Protein AF-A0A2N2LRG9-F1 (afdb_monomer_lite)

Foldseek 3Di:
DFEAFQLAAQQLVLCLFQLAHSVPSPTDRHDDDLVPGAATPFFTLLNQCQVVPFAAEEQEACSCVHHYDVVSHRYYDHDPDQAPVSLVVSLVRCLCCLLVVVGQHYHGYRRHLLVCQAPVFHQLGVSSVVSVVSVVVSVVSSVVSHDLQPHKDWDKDSFAADRRGFGGWGDRRGGDMDIDMGGAFFDDDDDDDFYSSQNGQQVCLSSVTQRTLNNLGDHPNVGGDGDPVSVVCVVVSQLVSLVSNLCVLCVVLVNNVVLVVQADGSDSVSSSVSSVVSVVVSVVVVVVVVVVVVVVVVVVVVVVCVVCVVVPSVVVVVVVVVLVVVLCCCQCPVVNHDPTCRRPPDPVVVVVSSVVD

pLDDT: mean 94.82, std 5.18, range [71.31, 98.94]

Radius of gyration: 23.94 Å; chains: 1; bounding box: 54×37×78 Å

Sequence (357 aa):
MHSQPPSFSEPGYSTILTGAWPEINDGPTFNLDYEDIPTFTQDNLFSSAHRSGWTTAVSGYYWFEKLIPQSDIDLSFYTPGEDSAADIEVMKAAMPWLQNDEAQLVLIHIDQVDYAGHHEGGPQSSNWDAAATRADTMLTEVVSAMDLSKDTLVVFSDHGQIDAGGHGGQDSDCLLEPFVIVGAGVNPGQYPDIQMVDLAPTLSALLGINLPASTQGEVKTDMLTLPEDVLIALPAATSDQQLGLLSAYASAIGKETTSLKLLKSNSVADTQSVINELRSQKLFGERVIRAIPTGILLAVAITLLLRQRKNKSFSWVLGGILFVALFNLRYLFLDRKVYSLSSIISQTDLIVYIATT

Secondary structure (DSSP, 8-state):
-B--S---HHHHHHHHHHS--TTTS---SS---GGGPPPP-S--HHHHHHHTT--EEEEEETHHHHHS-GGG-SEEEEES--SHHHHHHHHHHHHHHHHTT--SEEEE---HHHHHHHHS--TTSHHHHHHHHHHHHHHHHHHHHS-TTT-EEEEE-S----TTS--SSS-GGGSB--EEEEETTB--S--PPPBGGGHHHHHHHHHT-PPPTT--SPP-GGGB---HHHHHHHHHHHHHHHHHHHHHHHHHTT-HHHHHHH---SSHHHHHHHHHHHHHHHHHHHHHHHHHHHHHHHHHHHHHHHHTGGGTTHHHHHHHHHHHHHHHIIIIIIS---SSGGG-S-HHHHHHHHHH-

Structure (mmCIF, N/CA/C/O backbone):
data_AF-A0A2N2LRG9-F1
#
_entry.id   AF-A0A2N2LRG9-F1
#
loop_
_atom_site.group_PDB
_atom_site.id
_atom_site.type_symbol
_atom_site.label_atom_id
_atom_site.label_alt_id
_atom_site.label_comp_id
_atom_site.label_asym_id
_atom_site.label_entity_id
_atom_site.label_seq_id
_atom_site.pdbx_PDB_ins_code
_atom_site.Cartn_x
_atom_site.Cartn_y
_atom_site.Cartn_z
_atom_site.occupancy
_atom_site.B_iso_or_equiv
_atom_site.auth_seq_id
_atom_site.auth_comp_id
_atom_site.auth_asym_id
_atom_site.auth_atom_id
_atom_site.pdbx_PDB_model_num
ATOM 1 N N . MET A 1 1 ? 2.046 10.868 -1.797 1.00 97.56 1 MET A N 1
ATOM 2 C CA . MET A 1 1 ? 1.033 9.791 -1.775 1.00 97.56 1 MET A CA 1
ATOM 3 C C . MET A 1 1 ? 0.310 9.881 -0.445 1.00 97.56 1 MET A C 1
ATOM 5 O O . MET A 1 1 ? 0.935 10.329 0.502 1.00 97.56 1 MET A O 1
ATOM 9 N N . HIS A 1 2 ? -0.986 9.575 -0.394 1.00 98.12 2 HIS A N 1
ATOM 10 C CA . HIS A 1 2 ? -1.755 9.579 0.854 1.00 98.12 2 HIS A CA 1
ATOM 11 C C . HIS A 1 2 ? -2.235 8.177 1.199 1.00 98.12 2 HIS A C 1
ATOM 13 O O . HIS A 1 2 ? -2.903 7.528 0.381 1.00 98.12 2 HIS A O 1
ATOM 19 N N . SER A 1 3 ? -1.948 7.748 2.420 1.00 97.12 3 SER A N 1
ATOM 20 C CA . SER A 1 3 ? -2.508 6.548 3.031 1.00 97.12 3 SER A CA 1
ATOM 21 C C . SER A 1 3 ? -3.692 6.884 3.944 1.00 97.12 3 SER A C 1
ATOM 23 O O . SER A 1 3 ? -4.226 7.997 3.960 1.00 97.12 3 SER A O 1
ATOM 25 N N . GLN A 1 4 ? -4.168 5.887 4.684 1.00 95.44 4 GLN A N 1
ATOM 26 C CA . GLN A 1 4 ? -5.148 6.078 5.746 1.00 95.44 4 GLN A CA 1
ATOM 27 C C . GLN A 1 4 ? -4.911 5.062 6.865 1.00 95.44 4 GLN A C 1
ATOM 29 O O . GLN A 1 4 ? -4.304 4.019 6.623 1.00 95.44 4 GLN A O 1
ATOM 34 N N . PRO A 1 5 ? -5.396 5.339 8.088 1.00 93.75 5 PRO A N 1
ATOM 35 C CA . PRO A 1 5 ? -5.149 4.466 9.222 1.00 93.75 5 PRO A CA 1
ATOM 36 C C . PRO A 1 5 ? -5.704 3.044 9.023 1.00 93.75 5 PRO A C 1
ATOM 38 O O . PRO A 1 5 ? -6.786 2.886 8.445 1.00 93.75 5 PRO A O 1
ATOM 41 N N . PRO A 1 6 ? -5.049 2.026 9.606 1.00 93.62 6 PRO A N 1
ATOM 42 C CA . PRO A 1 6 ? -3.831 2.126 10.415 1.00 93.62 6 PRO A CA 1
ATOM 43 C C . PRO A 1 6 ? -2.565 2.286 9.557 1.00 93.62 6 PRO A C 1
ATOM 45 O O . PRO A 1 6 ? -2.354 1.524 8.622 1.00 93.62 6 PRO A O 1
ATOM 48 N N . SER A 1 7 ? -1.702 3.241 9.910 1.00 95.12 7 SER A N 1
ATOM 49 C CA . SER A 1 7 ? -0.450 3.519 9.187 1.00 95.12 7 SER A CA 1
ATOM 50 C C . SER A 1 7 ? 0.715 2.665 9.721 1.00 95.12 7 SER A C 1
ATOM 52 O O . SER A 1 7 ? 1.770 3.192 10.068 1.00 95.12 7 SER A O 1
ATOM 54 N N . PHE A 1 8 ? 0.479 1.364 9.911 1.00 95.00 8 PHE A N 1
ATOM 55 C CA . PHE A 1 8 ? 1.533 0.387 10.217 1.00 95.00 8 PHE A CA 1
ATOM 56 C C . PHE A 1 8 ? 1.996 -0.299 8.933 1.00 95.00 8 PHE A C 1
ATOM 58 O O . PHE A 1 8 ? 1.275 -0.292 7.933 1.00 95.00 8 PHE A O 1
ATOM 65 N N . SER A 1 9 ? 3.158 -0.936 8.990 1.00 96.38 9 SER A N 1
ATOM 66 C CA . SER A 1 9 ? 3.837 -1.458 7.812 1.00 96.38 9 SER A CA 1
ATOM 67 C C . SER A 1 9 ? 3.113 -2.617 7.138 1.00 96.38 9 SER A C 1
ATOM 69 O O . SER A 1 9 ? 2.822 -2.548 5.946 1.00 96.38 9 SER A O 1
ATOM 71 N N . GLU A 1 10 ? 2.717 -3.660 7.873 1.00 96.62 10 GLU A N 1
ATOM 72 C CA . GLU A 1 10 ? 1.982 -4.785 7.283 1.00 96.62 10 GLU A CA 1
ATOM 73 C C . GLU A 1 10 ? 0.637 -4.349 6.653 1.00 96.62 10 GLU A C 1
ATOM 75 O O . GLU A 1 10 ? 0.394 -4.699 5.491 1.00 96.62 10 GLU A O 1
ATOM 80 N N . PRO A 1 11 ? -0.227 -3.537 7.309 1.00 96.12 11 PRO A N 1
ATOM 81 C CA . PRO A 1 11 ? -1.408 -2.967 6.651 1.00 96.12 11 PRO A CA 1
ATOM 82 C C . PRO A 1 11 ? -1.083 -2.051 5.457 1.00 96.12 11 PRO A C 1
ATOM 84 O O . PRO A 1 11 ? -1.817 -2.056 4.459 1.00 96.12 11 PRO A O 1
ATOM 87 N N . GLY A 1 12 ? -0.007 -1.262 5.548 1.00 97.56 12 GLY A N 1
ATOM 88 C CA . GLY A 1 12 ? 0.455 -0.357 4.496 1.00 97.56 12 GLY A CA 1
ATOM 89 C C . GLY A 1 12 ? 0.868 -1.122 3.241 1.00 97.56 12 GLY A C 1
ATOM 90 O O . GLY A 1 12 ? 0.289 -0.918 2.174 1.00 97.56 12 GLY A O 1
ATOM 91 N N . TYR A 1 13 ? 1.763 -2.104 3.374 1.00 98.19 13 TYR A N 1
ATOM 92 C CA . TYR A 1 13 ? 2.162 -2.983 2.272 1.00 98.19 13 TYR A CA 1
ATOM 93 C C . TYR A 1 13 ? 1.009 -3.839 1.743 1.00 98.19 13 TYR A C 1
ATOM 95 O O . TYR A 1 13 ? 0.906 -4.033 0.531 1.00 98.19 13 TYR A O 1
ATOM 103 N N . SER A 1 14 ? 0.083 -4.280 2.599 1.00 98.31 14 SER A N 1
ATOM 104 C CA . SER A 1 14 ? -1.153 -4.938 2.144 1.00 98.31 14 SER A CA 1
ATOM 105 C C . SER A 1 14 ? -1.955 -4.024 1.217 1.00 98.31 14 SER A C 1
ATOM 107 O O . SER A 1 14 ? -2.414 -4.453 0.158 1.00 98.31 14 SER A O 1
ATOM 109 N N . THR A 1 15 ? -2.081 -2.742 1.566 1.00 98.50 15 THR A N 1
ATOM 110 C CA . THR A 1 15 ? -2.772 -1.741 0.742 1.00 98.50 15 THR A CA 1
ATOM 111 C C . THR A 1 15 ? -2.035 -1.482 -0.565 1.00 98.50 15 THR A C 1
ATOM 113 O O . THR A 1 15 ? -2.650 -1.492 -1.632 1.00 98.50 15 THR A O 1
ATOM 116 N N . ILE A 1 16 ? -0.717 -1.303 -0.492 1.00 98.56 16 ILE A N 1
ATOM 117 C CA . ILE A 1 16 ? 0.145 -1.040 -1.643 1.00 98.56 16 ILE A CA 1
ATOM 118 C C . ILE A 1 16 ? 0.077 -2.174 -2.667 1.00 98.56 16 ILE A C 1
ATOM 120 O O . ILE A 1 16 ? -0.044 -1.906 -3.860 1.00 98.56 16 ILE A O 1
ATOM 124 N N . LEU A 1 17 ? 0.150 -3.430 -2.220 1.00 98.50 17 LEU A N 1
ATOM 125 C CA . LEU A 1 17 ? 0.272 -4.584 -3.113 1.00 98.50 17 LEU A CA 1
ATOM 126 C C . LEU A 1 17 ? -1.076 -5.076 -3.650 1.00 98.50 17 LEU A C 1
ATOM 128 O O . LEU A 1 17 ? -1.133 -5.595 -4.764 1.00 98.50 17 LEU A O 1
ATOM 132 N N . THR A 1 18 ? -2.165 -4.907 -2.897 1.00 98.50 18 THR A N 1
ATOM 133 C CA . THR A 1 18 ? -3.521 -5.295 -3.341 1.00 98.50 18 THR A CA 1
ATOM 134 C C . THR A 1 18 ? -4.268 -4.164 -4.049 1.00 98.50 18 THR A C 1
ATOM 136 O O . THR A 1 18 ? -5.243 -4.414 -4.757 1.00 98.50 18 THR A O 1
ATOM 139 N N . GLY A 1 19 ? -3.848 -2.910 -3.844 1.00 98.31 19 GLY A N 1
ATOM 140 C CA . GLY A 1 19 ? -4.588 -1.729 -4.286 1.00 98.31 19 GLY A CA 1
ATOM 141 C C . GLY A 1 19 ? -5.896 -1.516 -3.519 1.00 98.31 19 GLY A C 1
ATOM 142 O O . GLY A 1 19 ? -6.784 -0.830 -4.023 1.00 98.31 19 GLY A O 1
ATOM 143 N N . ALA A 1 20 ? -6.059 -2.118 -2.339 1.00 98.25 20 ALA A N 1
ATOM 144 C CA . ALA A 1 20 ? -7.302 -2.106 -1.577 1.00 98.25 20 ALA A CA 1
ATOM 145 C C . ALA A 1 20 ? -7.074 -1.626 -0.136 1.00 98.25 20 ALA A C 1
ATOM 147 O O . ALA A 1 20 ? -6.058 -1.932 0.482 1.00 98.25 20 ALA A O 1
ATOM 148 N N . TRP A 1 21 ? -8.018 -0.868 0.421 1.00 97.75 21 TRP A N 1
ATOM 149 C CA . TRP A 1 21 ? -7.894 -0.345 1.782 1.00 97.75 21 TRP A CA 1
ATOM 150 C C . TRP A 1 21 ? -8.003 -1.461 2.839 1.00 97.75 21 TRP A C 1
ATOM 152 O O . TRP A 1 21 ? -8.620 -2.497 2.561 1.00 97.75 21 TRP A O 1
ATOM 162 N N . PRO A 1 22 ? -7.509 -1.235 4.078 1.00 95.38 22 PRO A N 1
ATOM 163 C CA . PRO A 1 22 ? -7.480 -2.235 5.157 1.00 95.38 22 PRO A CA 1
ATOM 164 C C . PRO A 1 22 ? -8.807 -2.934 5.477 1.00 95.38 22 PRO A C 1
ATOM 166 O O . PRO A 1 22 ? -8.824 -3.998 6.080 1.00 95.38 22 PRO A O 1
ATOM 169 N N . GLU A 1 23 ? -9.947 -2.361 5.086 1.00 92.50 23 GLU A N 1
ATOM 170 C CA . GLU A 1 23 ? -11.249 -3.010 5.269 1.00 92.50 23 GLU A CA 1
ATOM 171 C C . GLU A 1 23 ? -11.413 -4.295 4.444 1.00 92.50 23 GLU A C 1
ATOM 173 O O . GLU A 1 23 ? -12.130 -5.197 4.875 1.00 92.50 23 GLU A O 1
ATOM 178 N N . ILE A 1 24 ? -10.821 -4.356 3.247 1.00 95.19 24 ILE A N 1
ATOM 179 C CA . ILE A 1 24 ? -11.091 -5.425 2.273 1.00 95.19 24 ILE A CA 1
ATOM 180 C C . ILE A 1 24 ? -9.832 -6.061 1.678 1.00 95.19 24 ILE A C 1
ATOM 182 O O . ILE A 1 24 ? -9.956 -6.978 0.872 1.00 95.19 24 ILE A O 1
ATOM 186 N N . ASN A 1 25 ? -8.637 -5.588 2.042 1.00 95.12 25 ASN A N 1
ATOM 187 C CA . ASN A 1 25 ? -7.386 -6.163 1.544 1.00 95.12 25 ASN A CA 1
ATOM 188 C C . ASN A 1 25 ? -6.986 -7.478 2.238 1.00 95.12 25 ASN A C 1
ATOM 190 O O . ASN A 1 25 ? -6.053 -8.131 1.780 1.00 95.12 25 ASN A O 1
ATOM 194 N N . ASP A 1 26 ? -7.708 -7.874 3.295 1.00 91.12 26 ASP A N 1
ATOM 195 C CA . ASP A 1 26 ? -7.461 -9.073 4.117 1.00 91.12 26 ASP A CA 1
ATOM 196 C C . ASP A 1 26 ? -6.052 -9.130 4.739 1.00 91.12 26 ASP A C 1
ATOM 198 O O . ASP A 1 26 ? -5.590 -10.181 5.181 1.00 91.12 26 ASP A O 1
ATOM 202 N N . GLY A 1 27 ? -5.369 -7.984 4.778 1.00 93.50 27 GLY A N 1
ATOM 203 C CA . GLY A 1 27 ? -4.142 -7.788 5.526 1.00 93.50 27 GLY A CA 1
ATOM 204 C C . GLY A 1 27 ? -4.418 -7.620 7.022 1.00 93.50 27 GLY A C 1
ATOM 205 O O . GLY A 1 27 ? -5.557 -7.381 7.445 1.00 93.50 27 GLY A O 1
ATOM 206 N N . PRO A 1 28 ? -3.381 -7.729 7.859 1.00 92.81 28 PRO A N 1
ATOM 207 C CA . PRO A 1 28 ? -3.528 -7.550 9.292 1.00 92.81 28 PRO A CA 1
ATOM 208 C C . PRO A 1 28 ? -3.805 -6.081 9.635 1.00 92.81 28 PRO A C 1
ATOM 210 O O . PRO A 1 28 ? -3.462 -5.162 8.898 1.00 92.81 28 PRO A O 1
ATOM 213 N N . THR A 1 29 ? -4.454 -5.841 10.777 1.00 88.94 29 THR A N 1
ATOM 214 C CA . THR A 1 29 ? -4.807 -4.481 11.239 1.00 88.94 29 THR A CA 1
ATOM 215 C C . THR A 1 29 ? -3.699 -3.790 12.043 1.00 88.94 29 THR A C 1
ATOM 217 O O . THR A 1 29 ? -3.832 -2.625 12.411 1.00 88.94 29 THR A O 1
ATOM 220 N N . PHE A 1 30 ? -2.640 -4.521 12.371 1.00 90.00 30 PHE A N 1
ATOM 221 C CA . PHE A 1 30 ? -1.439 -4.095 13.088 1.00 90.00 30 PHE A CA 1
ATOM 222 C C . PHE A 1 30 ? -0.292 -5.007 12.652 1.00 90.00 30 PHE A C 1
ATOM 224 O O . PHE A 1 30 ? -0.566 -6.079 12.118 1.00 90.00 30 PHE A O 1
ATOM 231 N N . ASN A 1 31 ? 0.956 -4.599 12.879 1.00 91.62 31 ASN A N 1
ATOM 232 C CA . ASN A 1 31 ? 2.093 -5.494 12.660 1.00 91.62 31 ASN A CA 1
ATOM 233 C C . ASN A 1 31 ? 1.992 -6.678 13.636 1.00 91.62 31 ASN A C 1
ATOM 235 O O . ASN A 1 31 ? 1.716 -6.480 14.826 1.00 91.62 31 ASN A O 1
ATOM 239 N N . LEU A 1 32 ? 2.144 -7.893 13.121 1.00 92.12 32 LEU A N 1
ATOM 240 C CA . LEU A 1 32 ? 1.984 -9.149 13.839 1.00 92.12 32 LEU A CA 1
ATOM 241 C C . LEU A 1 32 ? 3.335 -9.818 14.077 1.00 92.12 32 LEU A C 1
ATOM 243 O O . LEU A 1 32 ? 4.310 -9.626 13.354 1.00 92.12 32 LEU A O 1
ATOM 247 N N . ASP A 1 33 ? 3.371 -10.676 15.093 1.00 91.56 33 ASP A N 1
ATOM 248 C CA . ASP A 1 33 ? 4.483 -11.602 15.251 1.00 91.56 33 ASP A CA 1
ATOM 249 C C . ASP A 1 33 ? 4.503 -12.579 14.063 1.00 91.56 33 ASP A C 1
ATOM 251 O O . ASP A 1 33 ? 3.453 -13.013 13.590 1.00 91.56 33 ASP A O 1
ATOM 255 N N . TYR A 1 34 ? 5.699 -12.972 13.611 1.00 93.94 34 TYR A N 1
ATOM 256 C CA . TYR A 1 34 ? 5.914 -13.765 12.389 1.00 93.94 34 TYR A CA 1
ATOM 257 C C . TYR A 1 34 ? 4.959 -14.958 12.189 1.00 93.94 34 TYR A C 1
ATOM 259 O O . TYR A 1 34 ? 4.477 -15.205 11.081 1.00 93.94 34 TYR A O 1
ATOM 267 N N . GLU A 1 35 ? 4.682 -15.709 13.257 1.00 94.56 35 GLU A N 1
ATOM 268 C CA . GLU A 1 35 ? 3.833 -16.907 13.208 1.00 94.56 35 GLU A CA 1
ATOM 269 C C . GLU A 1 35 ? 2.361 -16.594 12.906 1.00 94.56 35 GLU A C 1
ATOM 271 O O . GLU A 1 35 ? 1.663 -17.430 12.327 1.00 94.56 35 GLU A O 1
ATOM 276 N N . ASP A 1 36 ? 1.912 -15.388 13.256 1.00 95.06 36 ASP A N 1
ATOM 277 C CA . ASP A 1 36 ? 0.528 -14.937 13.127 1.00 95.06 36 ASP A CA 1
ATOM 278 C C . ASP A 1 36 ? 0.273 -14.161 11.824 1.00 95.06 36 ASP A C 1
ATOM 280 O O . ASP A 1 36 ? -0.886 -13.906 11.487 1.00 95.06 36 ASP A O 1
ATOM 284 N N . ILE A 1 37 ? 1.324 -13.817 11.067 1.00 95.81 37 ILE A N 1
ATOM 285 C CA . ILE A 1 37 ? 1.195 -13.072 9.809 1.00 95.81 37 ILE A CA 1
ATOM 286 C C . ILE A 1 37 ? 0.428 -13.915 8.777 1.00 95.81 37 ILE A C 1
ATOM 288 O O . ILE A 1 37 ? 0.880 -15.016 8.419 1.00 95.81 37 ILE A O 1
ATOM 292 N N . PRO A 1 38 ? -0.718 -13.422 8.267 1.00 96.12 38 PRO A N 1
ATOM 293 C CA . PRO A 1 38 ? -1.495 -14.131 7.267 1.00 96.12 38 PRO A CA 1
ATOM 294 C C . PRO A 1 38 ? -0.864 -13.990 5.881 1.00 96.12 38 PRO A C 1
ATOM 296 O O . PRO A 1 38 ? -0.276 -12.968 5.544 1.00 96.12 38 PRO A O 1
ATOM 299 N N . THR A 1 39 ? -1.067 -14.997 5.038 1.00 97.69 39 THR A N 1
ATOM 300 C CA . THR A 1 39 ? -0.832 -14.864 3.597 1.00 97.69 39 THR A CA 1
ATOM 301 C C . THR A 1 39 ? -2.037 -14.212 2.940 1.00 97.69 39 THR A C 1
ATOM 303 O O . THR A 1 39 ? -3.175 -14.572 3.250 1.00 97.69 39 THR A O 1
ATOM 306 N N . PHE A 1 40 ? -1.794 -13.286 2.012 1.00 97.12 40 PHE A N 1
ATOM 307 C CA . PHE A 1 40 ? -2.844 -12.618 1.256 1.00 97.12 40 PHE A CA 1
ATOM 308 C C . PHE A 1 40 ? -3.781 -13.628 0.604 1.00 97.12 40 PHE A C 1
ATOM 310 O O . PHE A 1 40 ? -3.365 -14.521 -0.137 1.00 97.12 40 PHE A O 1
ATOM 317 N N . THR A 1 41 ? -5.074 -13.446 0.854 1.00 95.19 41 THR A N 1
ATOM 318 C CA . THR A 1 41 ? -6.134 -14.156 0.130 1.00 95.19 41 THR A CA 1
ATOM 319 C C . THR A 1 41 ? -6.667 -13.339 -1.043 1.00 95.19 41 THR A C 1
ATOM 321 O O . THR A 1 41 ? -7.275 -13.892 -1.961 1.00 95.19 41 THR A O 1
ATOM 324 N N . GLN A 1 42 ? -6.449 -12.021 -1.012 1.00 96.62 42 GLN A N 1
ATOM 325 C CA . GLN A 1 42 ? -6.817 -11.114 -2.087 1.00 96.62 42 GLN A CA 1
ATOM 326 C C . GLN A 1 42 ? -5.802 -11.197 -3.226 1.00 96.62 42 GLN A C 1
ATOM 328 O O . GLN A 1 42 ? -4.605 -11.402 -3.008 1.00 96.62 42 GLN A O 1
ATOM 333 N N . ASP A 1 43 ? -6.288 -11.001 -4.454 1.00 97.75 43 ASP A N 1
ATOM 334 C CA . ASP A 1 43 ? -5.394 -10.839 -5.599 1.00 97.75 43 ASP A CA 1
ATOM 335 C C . ASP A 1 43 ? -4.514 -9.598 -5.391 1.00 97.75 43 ASP A C 1
ATOM 337 O O . ASP A 1 43 ? -4.951 -8.596 -4.816 1.00 97.75 43 ASP A O 1
ATOM 341 N N . ASN A 1 44 ? -3.269 -9.674 -5.845 1.00 98.44 44 ASN A N 1
ATOM 342 C CA . ASN A 1 44 ? -2.242 -8.671 -5.586 1.00 98.44 44 ASN A CA 1
ATOM 343 C C . ASN A 1 44 ? -1.296 -8.537 -6.788 1.00 98.44 44 ASN A C 1
ATOM 345 O O . ASN A 1 44 ? -1.334 -9.335 -7.727 1.00 98.44 44 ASN A O 1
ATOM 349 N N . LEU A 1 45 ? -0.450 -7.507 -6.760 1.00 98.62 45 LEU A N 1
ATOM 350 C CA . LEU A 1 45 ? 0.466 -7.171 -7.846 1.00 98.62 45 LEU A CA 1
ATOM 351 C C . LEU A 1 45 ? 1.412 -8.329 -8.212 1.00 98.62 45 LEU A C 1
ATOM 353 O O . LEU A 1 45 ? 1.584 -8.614 -9.395 1.00 98.62 45 LEU A O 1
ATOM 357 N N . PHE A 1 46 ? 1.976 -9.020 -7.217 1.00 98.75 46 PHE A N 1
ATOM 358 C CA . PHE A 1 46 ? 2.908 -10.133 -7.429 1.00 98.75 46 PHE A CA 1
ATOM 359 C C . PHE A 1 46 ? 2.209 -11.351 -8.030 1.00 98.75 46 PHE A C 1
ATOM 361 O O . PHE A 1 46 ? 2.637 -11.852 -9.068 1.00 98.75 46 PHE A O 1
ATOM 368 N N . SER A 1 47 ? 1.069 -11.756 -7.464 1.00 98.56 47 SER A N 1
ATOM 369 C CA . SER A 1 47 ? 0.254 -12.841 -8.019 1.00 98.56 47 SER A CA 1
ATOM 370 C C . SER A 1 47 ? -0.212 -12.538 -9.448 1.00 98.56 47 SER A C 1
ATOM 372 O O . SER A 1 47 ? -0.244 -13.434 -10.292 1.00 98.56 47 SER A O 1
ATOM 374 N N . SER A 1 48 ? -0.555 -11.284 -9.761 1.00 98.50 48 SER A N 1
ATOM 375 C CA . SER A 1 48 ? -0.921 -10.875 -11.124 1.00 98.50 48 SER A CA 1
ATOM 376 C C . SER A 1 48 ? 0.264 -10.941 -12.095 1.00 98.50 48 SER A C 1
ATOM 378 O O . SER A 1 48 ? 0.124 -11.457 -13.210 1.00 98.50 48 SER A O 1
ATOM 380 N N . ALA A 1 49 ? 1.442 -10.478 -11.667 1.00 98.69 49 ALA A N 1
ATOM 381 C CA . ALA A 1 49 ? 2.662 -10.511 -12.466 1.00 98.69 49 ALA A CA 1
ATOM 382 C C . ALA A 1 49 ? 3.097 -11.954 -12.763 1.00 98.69 49 ALA A C 1
ATOM 384 O O . ALA A 1 49 ? 3.248 -12.316 -13.933 1.00 98.69 49 ALA A O 1
ATOM 385 N N . HIS A 1 50 ? 3.180 -12.793 -11.728 1.00 98.56 50 HIS A N 1
ATOM 386 C CA . HIS A 1 50 ? 3.556 -14.200 -11.845 1.00 98.56 50 HIS A CA 1
ATOM 387 C C . HIS A 1 50 ? 2.592 -14.978 -12.757 1.00 98.56 50 HIS A C 1
ATOM 389 O O . HIS A 1 50 ? 3.018 -15.632 -13.710 1.00 98.56 50 HIS A O 1
ATOM 395 N N . ARG A 1 51 ? 1.268 -14.831 -12.575 1.00 98.12 51 ARG A N 1
ATOM 396 C CA . ARG A 1 51 ? 0.272 -15.451 -13.480 1.00 98.12 51 ARG A CA 1
ATOM 397 C C . ARG A 1 51 ? 0.395 -14.994 -14.934 1.00 98.12 51 ARG A C 1
ATOM 399 O O . ARG A 1 51 ? -0.002 -15.738 -15.831 1.00 98.12 51 ARG A O 1
ATOM 406 N N . SER A 1 52 ? 0.895 -13.782 -15.163 1.00 97.81 52 SER A N 1
ATOM 407 C CA . SER A 1 52 ? 1.120 -13.224 -16.502 1.00 97.81 52 SER A CA 1
ATOM 408 C C . SER A 1 52 ? 2.453 -13.674 -17.117 1.00 97.81 52 SER A C 1
ATOM 410 O O . SER A 1 52 ? 2.739 -13.329 -18.261 1.00 97.81 52 SER A O 1
ATOM 412 N N . GLY A 1 53 ? 3.240 -14.480 -16.395 1.00 98.06 53 GLY A N 1
ATOM 413 C CA . GLY A 1 53 ? 4.502 -15.052 -16.858 1.00 98.06 53 GLY A CA 1
ATOM 414 C C . GLY A 1 53 ? 5.732 -14.185 -16.592 1.00 98.06 53 GLY A C 1
ATOM 415 O O . GLY A 1 53 ? 6.787 -14.479 -17.151 1.00 98.06 53 GLY A O 1
ATOM 416 N N . TRP A 1 54 ? 5.611 -13.132 -15.779 1.00 98.12 54 TRP A N 1
ATOM 417 C CA . TRP A 1 54 ? 6.766 -12.364 -15.316 1.00 98.12 54 TRP A CA 1
ATOM 418 C C . TRP A 1 54 ? 7.478 -13.092 -14.182 1.00 98.12 54 TRP A C 1
ATOM 420 O O . TRP A 1 54 ? 6.821 -13.625 -13.290 1.00 98.12 54 TRP A O 1
ATOM 430 N N . THR A 1 55 ? 8.809 -13.039 -14.184 1.00 98.75 55 THR A N 1
ATOM 431 C CA . THR A 1 55 ? 9.602 -13.465 -13.032 1.00 98.75 55 THR A CA 1
ATOM 432 C C . THR A 1 55 ? 9.557 -12.377 -11.962 1.00 98.75 55 THR A C 1
ATOM 434 O O . THR A 1 55 ? 9.785 -11.193 -12.239 1.00 98.75 55 THR A O 1
ATOM 437 N N . THR A 1 56 ? 9.276 -12.778 -10.732 1.00 98.88 56 THR A N 1
ATOM 438 C CA . THR A 1 56 ? 9.051 -11.900 -9.583 1.00 98.88 56 THR A CA 1
ATOM 439 C C . THR A 1 56 ? 10.120 -12.091 -8.513 1.00 98.88 56 THR A C 1
ATOM 441 O O . THR A 1 56 ? 10.605 -13.201 -8.286 1.00 98.88 56 THR A O 1
ATOM 444 N N . ALA A 1 57 ? 10.494 -11.008 -7.832 1.00 98.88 57 ALA A N 1
ATOM 445 C CA . ALA A 1 57 ? 11.493 -11.064 -6.780 1.00 98.88 57 ALA A CA 1
ATOM 446 C C . ALA A 1 57 ? 11.198 -10.132 -5.603 1.00 98.88 57 ALA A C 1
ATOM 448 O O . ALA A 1 57 ? 10.715 -9.012 -5.783 1.00 98.88 57 ALA A O 1
ATOM 449 N N . VAL A 1 58 ? 11.541 -10.579 -4.394 1.00 98.94 58 VAL A N 1
ATOM 450 C CA . VAL A 1 58 ? 11.435 -9.768 -3.174 1.00 98.94 58 VAL A CA 1
ATOM 451 C C . VAL A 1 58 ? 12.693 -9.914 -2.328 1.00 98.94 58 VAL A C 1
ATOM 453 O O . VAL A 1 58 ? 13.058 -11.018 -1.935 1.00 98.94 58 VAL A O 1
ATOM 456 N N . SER A 1 59 ? 13.328 -8.792 -2.003 1.00 98.88 59 SER A N 1
ATOM 457 C CA . SER A 1 59 ? 14.392 -8.720 -1.002 1.00 98.88 59 SER A CA 1
ATOM 458 C C . SER A 1 59 ? 13.964 -7.755 0.095 1.00 98.88 59 SER A C 1
ATOM 460 O O . SER A 1 59 ? 13.738 -6.577 -0.185 1.00 98.88 59 SER A O 1
ATOM 462 N N . GLY A 1 60 ? 13.811 -8.227 1.331 1.00 98.50 60 GLY A N 1
ATOM 463 C CA . GLY A 1 60 ? 13.291 -7.364 2.387 1.00 98.50 60 GLY A CA 1
ATOM 464 C C . GLY A 1 60 ? 13.141 -7.995 3.760 1.00 98.50 60 GLY A C 1
ATOM 465 O O . GLY A 1 60 ? 13.662 -9.077 4.031 1.00 98.50 60 GLY A O 1
ATOM 466 N N . TYR A 1 61 ? 12.396 -7.308 4.626 1.00 98.12 61 TYR A N 1
ATOM 467 C CA . TYR A 1 61 ? 12.031 -7.829 5.941 1.00 98.12 61 TYR A CA 1
ATOM 468 C C . TYR A 1 61 ? 11.149 -9.084 5.817 1.00 98.12 61 TYR A C 1
ATOM 470 O O . TYR A 1 61 ? 10.430 -9.259 4.827 1.00 98.12 61 TYR A O 1
ATOM 478 N N . TYR A 1 62 ? 11.182 -9.980 6.808 1.00 97.00 62 TYR A N 1
ATOM 479 C CA . TYR A 1 62 ? 10.525 -11.293 6.704 1.00 97.00 62 TYR A CA 1
ATOM 480 C C . TYR A 1 62 ? 9.004 -11.252 6.547 1.00 97.00 62 TYR A C 1
ATOM 482 O O . TYR A 1 62 ? 8.410 -12.267 6.190 1.00 97.00 62 TYR A O 1
ATOM 490 N N . TRP A 1 63 ? 8.340 -10.121 6.811 1.00 95.38 63 TRP A N 1
ATOM 491 C CA . TRP A 1 63 ? 6.884 -10.024 6.676 1.00 95.38 63 TRP A CA 1
ATOM 492 C C . TRP A 1 63 ? 6.429 -10.406 5.271 1.00 95.38 63 TRP A C 1
ATOM 494 O O . TRP A 1 63 ? 5.436 -11.115 5.113 1.00 95.38 63 TRP A O 1
ATOM 504 N N . PHE A 1 64 ? 7.199 -10.025 4.249 1.00 98.25 64 PHE A N 1
ATOM 505 C CA . PHE A 1 64 ? 6.893 -10.359 2.860 1.00 98.25 64 PHE A CA 1
ATOM 506 C C . PHE A 1 64 ? 6.915 -11.864 2.573 1.00 98.25 64 PHE A C 1
ATOM 508 O O . PHE A 1 64 ? 6.175 -12.303 1.693 1.00 98.25 64 PHE A O 1
ATOM 515 N N . GLU A 1 65 ? 7.695 -12.656 3.320 1.00 98.19 65 GLU A N 1
ATOM 516 C CA . GLU A 1 65 ? 7.700 -14.123 3.210 1.00 98.19 65 GLU A CA 1
ATOM 517 C C . GLU A 1 65 ? 6.318 -14.709 3.519 1.00 98.19 65 GLU A C 1
ATOM 519 O O . GLU A 1 65 ? 5.875 -15.678 2.902 1.00 98.19 65 GLU A O 1
ATOM 524 N N . LYS A 1 66 ? 5.631 -14.105 4.491 1.00 97.50 66 LYS A N 1
ATOM 525 C CA . LYS A 1 66 ? 4.338 -14.564 4.991 1.00 97.50 66 LYS A CA 1
ATOM 526 C C . LYS A 1 66 ? 3.181 -13.918 4.245 1.00 97.50 66 LYS A C 1
ATOM 528 O O . LYS A 1 66 ? 2.265 -14.636 3.850 1.00 97.50 66 LYS A O 1
ATOM 533 N N . LEU A 1 67 ? 3.243 -12.600 4.044 1.00 97.88 67 LEU A N 1
ATOM 534 C CA . LEU A 1 67 ? 2.198 -11.800 3.406 1.00 97.88 67 LEU A CA 1
ATOM 535 C C . LEU A 1 67 ? 1.986 -12.210 1.946 1.00 97.88 67 LEU A C 1
ATOM 537 O O . LEU A 1 67 ? 0.854 -12.468 1.542 1.00 97.88 67 LEU A O 1
ATOM 541 N N . ILE A 1 68 ? 3.056 -12.307 1.151 1.00 98.38 68 ILE A N 1
ATOM 542 C CA . ILE A 1 68 ? 2.939 -12.627 -0.275 1.00 98.38 68 ILE A CA 1
ATOM 543 C C . ILE A 1 68 ? 2.950 -14.153 -0.452 1.00 98.38 68 ILE A C 1
ATOM 545 O O . ILE A 1 68 ? 3.836 -14.818 0.094 1.00 98.38 68 ILE A O 1
ATOM 549 N N . PRO A 1 69 ? 2.010 -14.741 -1.221 1.00 98.06 69 PRO A N 1
ATOM 550 C CA . PRO A 1 69 ? 2.047 -16.166 -1.525 1.00 98.06 69 PRO A CA 1
ATOM 551 C C . PRO A 1 69 ? 3.383 -16.561 -2.168 1.00 98.06 69 PRO A C 1
ATOM 553 O O . PRO A 1 69 ? 3.683 -16.161 -3.287 1.00 98.06 69 PRO A O 1
ATOM 556 N N . GLN A 1 70 ? 4.177 -17.397 -1.493 1.00 98.19 70 GLN A N 1
ATOM 557 C CA . GLN A 1 70 ? 5.507 -17.797 -1.986 1.00 98.19 70 GLN A CA 1
ATOM 558 C C . GLN A 1 70 ? 5.465 -18.629 -3.277 1.00 98.19 70 GLN A C 1
ATOM 560 O O . GLN A 1 70 ? 6.480 -18.797 -3.938 1.00 98.19 70 GLN A O 1
ATOM 565 N N . SER A 1 71 ? 4.294 -19.142 -3.667 1.00 98.00 71 SER A N 1
ATOM 566 C CA . SER A 1 71 ? 4.096 -19.740 -4.992 1.00 98.00 71 SER A CA 1
ATOM 567 C C . SER A 1 71 ? 4.129 -18.724 -6.134 1.00 98.00 71 SER A C 1
ATOM 569 O O . SER A 1 71 ? 4.186 -19.144 -7.284 1.00 98.00 71 SER A O 1
ATOM 571 N N . ASP A 1 72 ? 4.044 -17.432 -5.813 1.00 98.38 72 ASP A N 1
ATOM 572 C CA . ASP A 1 72 ? 4.061 -16.310 -6.749 1.00 98.38 72 ASP A CA 1
ATOM 573 C C . ASP A 1 72 ? 5.340 -15.468 -6.628 1.00 98.38 72 ASP A C 1
ATOM 575 O O . ASP A 1 72 ? 5.358 -14.347 -7.128 1.00 98.38 72 ASP A O 1
ATOM 579 N N . ILE A 1 73 ? 6.371 -15.981 -5.940 1.00 98.69 73 ILE A N 1
ATOM 580 C CA . ILE A 1 73 ? 7.693 -15.361 -5.799 1.00 98.69 73 ILE A CA 1
ATOM 581 C C . ILE A 1 73 ? 8.755 -16.323 -6.338 1.00 98.69 73 ILE A C 1
ATOM 583 O O . ILE A 1 73 ? 8.940 -17.415 -5.801 1.00 98.69 73 ILE A O 1
ATOM 587 N N . ASP A 1 74 ? 9.480 -15.913 -7.379 1.00 98.75 74 ASP A N 1
ATOM 588 C CA . ASP A 1 74 ? 10.490 -16.761 -8.025 1.00 98.75 74 ASP A CA 1
ATOM 589 C C . ASP A 1 74 ? 11.870 -16.654 -7.359 1.00 98.75 74 ASP A C 1
ATOM 591 O O . ASP A 1 74 ? 12.599 -17.644 -7.252 1.00 98.75 74 ASP A O 1
ATOM 595 N N . LEU A 1 75 ? 12.232 -15.450 -6.906 1.00 98.81 75 LEU A N 1
ATOM 596 C CA . LEU A 1 75 ? 13.500 -15.143 -6.244 1.00 98.81 75 LEU A CA 1
ATOM 597 C C . LEU A 1 75 ? 13.229 -14.400 -4.934 1.00 98.81 75 LEU A C 1
ATOM 599 O O . LEU A 1 75 ? 12.468 -13.434 -4.907 1.00 98.81 75 LEU A O 1
ATOM 603 N N . SER A 1 76 ? 13.857 -14.814 -3.835 1.00 98.75 76 SER A N 1
ATOM 604 C CA . SER A 1 76 ? 13.631 -14.145 -2.555 1.00 98.75 76 SER A CA 1
ATOM 605 C C . SER A 1 76 ? 14.840 -14.097 -1.635 1.00 98.75 76 SER A C 1
ATOM 607 O O . SER A 1 76 ? 15.726 -14.955 -1.659 1.00 98.75 76 SER A O 1
ATOM 609 N N . PHE A 1 77 ? 14.851 -13.061 -0.802 1.00 98.81 77 PHE A N 1
ATOM 610 C CA . PHE A 1 77 ? 15.701 -12.935 0.369 1.00 98.81 77 PHE A CA 1
ATOM 611 C C . PHE A 1 77 ? 14.915 -12.231 1.473 1.00 98.81 77 PHE A C 1
ATOM 613 O O . PHE A 1 77 ? 14.358 -11.154 1.262 1.00 98.81 77 PHE A O 1
ATOM 620 N N . TYR A 1 78 ? 14.890 -12.840 2.654 1.00 98.62 78 TYR A N 1
ATOM 621 C CA . TYR A 1 78 ? 14.160 -12.333 3.806 1.00 98.62 78 TYR A CA 1
ATOM 622 C C . TYR A 1 78 ? 15.080 -12.269 5.020 1.00 98.62 78 TYR A C 1
ATOM 624 O O . TYR A 1 78 ? 15.779 -13.239 5.322 1.00 98.62 78 TYR A O 1
ATOM 632 N N . THR A 1 79 ? 15.074 -11.136 5.720 1.00 98.06 79 THR A N 1
ATOM 633 C CA . THR A 1 79 ? 15.864 -10.925 6.941 1.00 98.06 79 THR A CA 1
ATOM 634 C C . THR A 1 79 ? 14.969 -10.550 8.128 1.00 98.06 79 THR A C 1
ATOM 636 O O . THR A 1 79 ? 13.957 -9.877 7.937 1.00 98.06 79 THR A O 1
ATOM 639 N N . PRO A 1 80 ? 15.300 -10.992 9.359 1.00 96.44 80 PRO A N 1
ATOM 640 C CA . PRO A 1 80 ? 14.669 -10.511 10.588 1.00 96.44 80 PRO A CA 1
ATOM 641 C C . PRO A 1 80 ? 15.307 -9.254 11.170 1.00 96.44 80 PRO A C 1
ATOM 643 O O . PRO A 1 80 ? 14.850 -8.780 12.206 1.00 96.44 80 PRO A O 1
ATOM 646 N N . GLY A 1 81 ? 16.391 -8.760 10.570 1.00 96.31 81 GLY A N 1
ATOM 647 C CA . GLY A 1 81 ? 16.987 -7.493 10.966 1.00 96.31 81 GLY A CA 1
ATOM 648 C C . GLY A 1 81 ? 16.254 -6.312 10.331 1.00 96.31 81 GLY A C 1
ATOM 649 O O . GLY A 1 81 ? 15.809 -6.402 9.195 1.00 96.31 81 GLY A O 1
ATOM 650 N N . GLU A 1 82 ? 16.182 -5.215 11.070 1.00 94.62 82 GLU A N 1
ATOM 651 C CA . GLU A 1 82 ? 15.495 -3.956 10.717 1.00 94.62 82 GLU A CA 1
ATOM 652 C C . GLU A 1 82 ? 16.482 -2.769 10.646 1.00 94.62 82 GLU A C 1
ATOM 654 O O . GLU A 1 82 ? 16.124 -1.634 10.344 1.00 94.62 82 GLU A O 1
ATOM 659 N N . ASP A 1 83 ? 17.764 -3.015 10.939 1.00 94.38 83 ASP A N 1
ATOM 660 C CA . ASP A 1 83 ? 18.793 -1.983 11.027 1.00 94.38 83 ASP A CA 1
ATOM 661 C C . ASP A 1 83 ? 19.612 -1.827 9.729 1.00 94.38 83 ASP A C 1
ATOM 663 O O . ASP A 1 83 ? 19.426 -2.509 8.721 1.00 94.38 83 ASP A O 1
ATOM 667 N N . SER A 1 84 ? 20.602 -0.931 9.764 1.00 96.31 84 SER A N 1
ATOM 668 C CA . SER A 1 84 ? 21.471 -0.674 8.607 1.00 96.31 84 SER A CA 1
ATOM 669 C C . SER A 1 84 ? 22.253 -1.897 8.104 1.00 96.31 84 SER A C 1
ATOM 671 O O . SER A 1 84 ? 22.645 -1.921 6.938 1.00 96.31 84 SER A O 1
ATOM 673 N N . ALA A 1 85 ? 22.533 -2.891 8.957 1.00 97.75 85 ALA A N 1
ATOM 674 C CA . ALA A 1 85 ? 23.230 -4.099 8.526 1.00 97.75 85 ALA A CA 1
ATOM 675 C C . ALA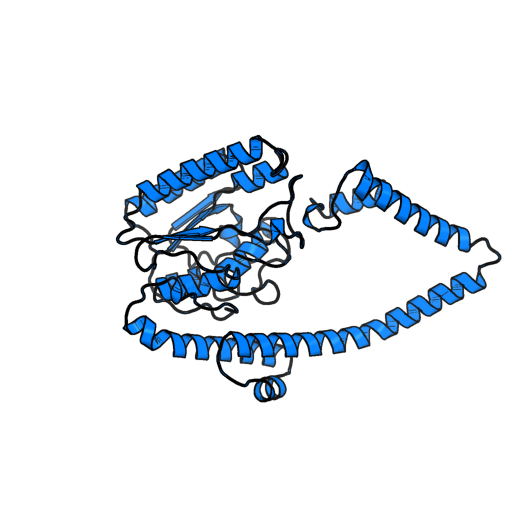 A 1 85 ? 22.286 -5.008 7.735 1.00 97.75 85 ALA A C 1
ATOM 677 O O . ALA A 1 85 ? 22.705 -5.576 6.726 1.00 97.75 85 ALA A O 1
ATOM 678 N N . ALA A 1 86 ? 21.021 -5.088 8.148 1.00 98.19 86 ALA A N 1
ATOM 679 C CA . ALA A 1 86 ? 19.985 -5.816 7.428 1.00 98.19 86 ALA A CA 1
ATOM 680 C C . ALA A 1 86 ? 19.750 -5.238 6.025 1.00 98.19 86 ALA A C 1
ATOM 682 O O . ALA A 1 86 ? 19.747 -5.986 5.048 1.00 98.19 86 ALA A O 1
ATOM 683 N N . ASP A 1 87 ? 19.688 -3.910 5.897 1.00 98.56 87 ASP A N 1
ATOM 684 C CA . ASP A 1 87 ? 19.551 -3.246 4.595 1.00 98.56 87 ASP A CA 1
ATOM 685 C C . ASP A 1 87 ? 20.723 -3.548 3.644 1.00 98.56 87 ASP A C 1
ATOM 687 O O . ASP A 1 87 ? 20.535 -3.709 2.437 1.00 98.56 87 ASP A O 1
ATOM 691 N N . ILE A 1 88 ? 21.949 -3.689 4.167 1.00 98.62 88 ILE A N 1
ATOM 692 C CA . ILE A 1 88 ? 23.109 -4.113 3.364 1.00 98.62 88 ILE A CA 1
ATOM 693 C C . ILE A 1 88 ? 22.916 -5.541 2.836 1.00 98.62 88 ILE A C 1
ATOM 695 O O . ILE A 1 88 ? 23.288 -5.830 1.695 1.00 98.62 88 ILE A O 1
ATOM 699 N N . GLU A 1 89 ? 22.355 -6.447 3.639 1.00 98.69 89 GLU A N 1
ATOM 700 C CA . GLU A 1 89 ? 22.056 -7.814 3.202 1.00 98.69 89 GLU A CA 1
ATOM 701 C C . GLU A 1 89 ? 20.944 -7.841 2.149 1.00 98.69 89 GLU A C 1
ATOM 703 O O . GLU A 1 89 ? 21.105 -8.512 1.124 1.00 98.69 89 GLU A O 1
ATOM 708 N N . VAL A 1 90 ? 19.882 -7.054 2.352 1.00 98.88 90 VAL A N 1
ATOM 709 C CA . VAL A 1 90 ? 18.787 -6.868 1.389 1.00 98.88 90 VAL A CA 1
ATOM 710 C C . VAL A 1 90 ? 19.327 -6.394 0.042 1.00 98.88 90 VAL A C 1
ATOM 712 O O . VAL A 1 90 ? 19.049 -7.012 -0.992 1.00 98.88 90 VAL A O 1
ATOM 715 N N . MET A 1 91 ? 20.150 -5.343 0.047 1.00 98.75 91 MET A N 1
ATOM 716 C CA . MET A 1 91 ? 20.782 -4.815 -1.161 1.00 98.75 91 MET A CA 1
ATOM 717 C C . MET A 1 91 ? 21.668 -5.870 -1.822 1.00 98.75 91 MET A C 1
ATOM 719 O O . MET A 1 91 ? 21.521 -6.162 -3.007 1.00 98.75 91 MET A O 1
ATOM 723 N N . LYS A 1 92 ? 22.547 -6.524 -1.057 1.00 98.69 92 LYS A N 1
ATOM 724 C CA . LYS A 1 92 ? 23.444 -7.562 -1.580 1.00 98.69 92 LYS A CA 1
ATOM 725 C C . LYS A 1 92 ? 22.694 -8.703 -2.277 1.00 98.69 92 LYS A C 1
ATOM 727 O O . LYS A 1 92 ? 23.213 -9.234 -3.259 1.00 98.69 92 LYS A O 1
ATOM 732 N N . ALA A 1 93 ? 21.527 -9.094 -1.770 1.00 98.62 93 ALA A N 1
ATOM 733 C CA . ALA A 1 93 ? 20.701 -10.128 -2.383 1.00 98.62 93 ALA A CA 1
ATOM 734 C C . ALA A 1 93 ? 19.978 -9.639 -3.648 1.00 98.62 93 ALA A C 1
ATOM 736 O O . ALA A 1 93 ? 19.910 -10.385 -4.621 1.00 98.62 93 ALA A O 1
ATOM 737 N N . ALA A 1 94 ? 19.496 -8.392 -3.661 1.00 98.75 94 ALA A N 1
ATOM 738 C CA . ALA A 1 94 ? 18.715 -7.846 -4.770 1.00 98.75 94 ALA A CA 1
ATOM 739 C C . ALA A 1 94 ? 19.553 -7.420 -5.985 1.00 98.75 94 ALA A C 1
ATOM 741 O O . ALA A 1 94 ? 19.112 -7.561 -7.124 1.00 98.75 94 ALA A O 1
ATOM 742 N N . MET A 1 95 ? 20.764 -6.893 -5.766 1.00 98.56 95 MET A N 1
ATOM 743 C CA . MET A 1 95 ? 21.568 -6.298 -6.842 1.00 98.56 95 MET A CA 1
ATOM 744 C C . MET A 1 95 ? 21.872 -7.250 -8.015 1.00 98.56 95 MET A C 1
ATOM 746 O O . MET A 1 95 ? 21.779 -6.794 -9.157 1.00 98.56 95 MET A O 1
ATOM 750 N N . PRO A 1 96 ? 22.195 -8.545 -7.809 1.00 98.38 96 PRO A N 1
ATOM 751 C CA . PRO A 1 96 ? 22.373 -9.484 -8.916 1.00 98.38 96 PRO A CA 1
ATOM 752 C C . PRO A 1 96 ? 21.130 -9.632 -9.798 1.00 98.38 96 PRO A C 1
ATOM 754 O O . PRO A 1 96 ? 21.274 -9.722 -11.014 1.00 98.38 96 PRO A O 1
ATOM 757 N N . TRP A 1 97 ? 19.924 -9.595 -9.217 1.00 98.38 97 TRP A N 1
ATOM 758 C CA . TRP A 1 97 ? 18.680 -9.728 -9.979 1.00 98.38 97 TRP A CA 1
ATOM 759 C C . TRP A 1 97 ? 18.486 -8.571 -10.957 1.00 98.38 97 TRP A C 1
ATOM 761 O O . TRP A 1 97 ? 18.039 -8.795 -12.078 1.00 98.38 97 TRP A O 1
ATOM 771 N N . LEU A 1 98 ? 18.873 -7.357 -10.549 1.00 97.69 98 LEU A N 1
ATOM 772 C CA . LEU A 1 98 ? 18.844 -6.170 -11.405 1.00 97.69 98 LEU A CA 1
ATOM 773 C C . LEU A 1 98 ? 19.955 -6.208 -12.461 1.00 97.69 98 LEU A C 1
ATOM 775 O O . LEU A 1 98 ? 19.709 -5.972 -13.633 1.00 97.69 98 LEU A O 1
ATOM 779 N N . GLN A 1 99 ? 21.187 -6.534 -12.062 1.00 96.56 99 GLN A N 1
ATOM 780 C CA . GLN A 1 99 ? 22.358 -6.483 -12.950 1.00 96.56 99 GLN A CA 1
ATOM 781 C C . GLN A 1 99 ? 22.344 -7.548 -14.054 1.00 96.56 99 GLN A C 1
ATOM 783 O O . GLN A 1 99 ? 22.974 -7.359 -15.097 1.00 96.56 99 GLN A O 1
ATOM 788 N N . ASN A 1 100 ? 21.679 -8.676 -13.803 1.00 97.06 100 ASN A N 1
ATOM 789 C CA . ASN A 1 100 ? 21.620 -9.818 -14.712 1.00 97.06 100 ASN A CA 1
ATOM 790 C C . ASN A 1 100 ? 20.240 -9.981 -15.382 1.00 97.06 100 ASN A C 1
ATOM 792 O O . ASN A 1 100 ? 20.026 -11.002 -16.038 1.00 97.06 100 ASN A O 1
ATOM 796 N N . ASP A 1 101 ? 19.321 -9.022 -15.213 1.00 95.81 101 ASP A N 1
ATOM 797 C CA . ASP A 1 101 ? 17.944 -9.073 -15.726 1.00 95.81 101 ASP A CA 1
ATOM 798 C C . ASP A 1 101 ? 17.172 -10.351 -15.301 1.00 95.81 101 ASP A C 1
ATOM 800 O O . ASP A 1 101 ? 16.451 -10.958 -16.098 1.00 95.81 101 ASP A O 1
ATOM 804 N N . GLU A 1 102 ? 17.333 -10.808 -14.050 1.00 97.69 102 GLU A N 1
ATOM 805 C CA . GLU A 1 102 ? 16.774 -12.097 -13.587 1.00 97.69 102 GLU A CA 1
ATOM 806 C C . GLU A 1 102 ? 15.267 -12.032 -13.295 1.00 97.69 102 GLU A C 1
ATOM 808 O O . GLU A 1 102 ? 14.586 -13.053 -13.392 1.00 97.69 102 GLU A O 1
ATOM 813 N N . ALA A 1 103 ? 14.737 -10.850 -12.967 1.00 98.12 103 ALA A N 1
ATOM 814 C CA . ALA A 1 103 ? 13.331 -10.632 -12.634 1.00 98.12 103 ALA A CA 1
ATOM 815 C C . ALA A 1 103 ? 12.795 -9.323 -13.229 1.00 98.12 103 ALA A C 1
ATOM 817 O O . ALA A 1 103 ? 13.551 -8.386 -13.466 1.00 98.12 103 ALA A O 1
ATOM 818 N N . GLN A 1 104 ? 11.482 -9.258 -13.470 1.00 97.69 104 GLN A N 1
ATOM 819 C CA . GLN A 1 104 ? 10.820 -8.095 -14.083 1.00 97.69 104 GLN A CA 1
ATOM 8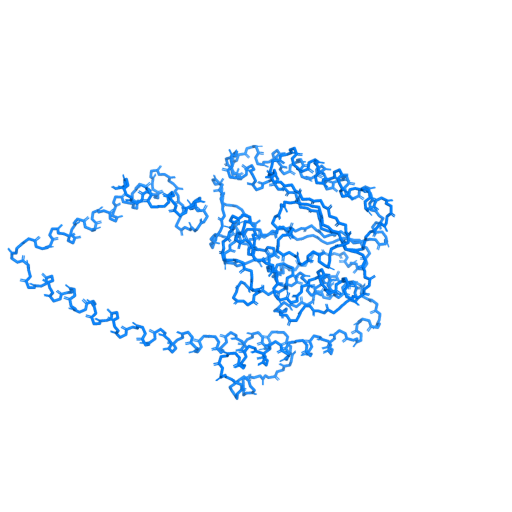20 C C . GLN A 1 104 ? 9.938 -7.303 -13.118 1.00 97.69 104 GLN A C 1
ATOM 822 O O . GLN A 1 104 ? 9.637 -6.141 -13.380 1.00 97.69 104 GLN A O 1
ATOM 827 N N . LEU A 1 105 ? 9.562 -7.896 -11.985 1.00 98.75 105 LEU A N 1
ATOM 828 C CA . LEU A 1 105 ? 9.000 -7.173 -10.849 1.00 98.75 105 LEU A CA 1
ATOM 829 C C . LEU A 1 105 ? 9.855 -7.467 -9.619 1.00 98.75 105 LEU A C 1
ATOM 831 O O . LEU A 1 105 ? 9.859 -8.596 -9.133 1.00 98.75 105 LEU A O 1
ATOM 835 N N . VAL A 1 106 ? 10.567 -6.455 -9.123 1.00 98.81 106 VAL A N 1
ATOM 836 C CA . VAL A 1 106 ? 11.462 -6.569 -7.965 1.00 98.81 106 VAL A CA 1
ATOM 837 C C . VAL A 1 106 ? 11.028 -5.586 -6.883 1.00 98.81 106 VAL A C 1
ATOM 839 O O . VAL A 1 106 ? 10.947 -4.386 -7.140 1.00 98.81 106 VAL A O 1
ATOM 842 N N . LEU A 1 107 ? 10.776 -6.081 -5.671 1.00 98.88 107 LEU A N 1
ATOM 843 C CA . LEU A 1 107 ? 10.608 -5.254 -4.474 1.00 98.88 107 LEU A CA 1
ATOM 844 C C . LEU A 1 107 ? 11.873 -5.325 -3.617 1.00 98.88 107 LEU A C 1
ATOM 846 O O . LEU A 1 107 ? 12.311 -6.412 -3.243 1.00 98.88 107 LEU A O 1
ATOM 850 N N . ILE A 1 108 ? 12.433 -4.158 -3.297 1.00 98.81 108 ILE A N 1
ATOM 851 C CA . ILE A 1 108 ? 13.571 -3.994 -2.388 1.00 98.81 108 ILE A CA 1
ATOM 852 C C . ILE A 1 108 ? 13.087 -3.163 -1.201 1.00 98.81 108 ILE A C 1
ATOM 854 O O . ILE A 1 108 ? 12.669 -2.022 -1.389 1.00 98.81 108 ILE A O 1
ATOM 858 N N . HIS A 1 109 ? 13.122 -3.733 -0.000 1.00 98.62 109 HIS A N 1
ATOM 859 C CA . HIS A 1 109 ? 12.655 -3.082 1.223 1.00 98.62 109 HIS A CA 1
ATOM 860 C C . HIS A 1 109 ? 13.822 -2.638 2.105 1.00 98.62 109 HIS A C 1
ATOM 862 O O . HIS A 1 109 ? 14.540 -3.481 2.636 1.00 98.62 109 HIS A O 1
ATOM 868 N N . ILE A 1 110 ? 13.978 -1.327 2.279 1.00 98.12 110 ILE A N 1
ATOM 869 C CA . ILE A 1 110 ? 15.019 -0.706 3.106 1.00 98.12 110 ILE A CA 1
ATOM 870 C C . ILE A 1 110 ? 14.353 -0.166 4.375 1.00 98.12 110 ILE A C 1
ATOM 872 O O . ILE A 1 110 ? 13.535 0.748 4.292 1.00 98.12 110 ILE A O 1
ATOM 876 N N . ASP A 1 111 ? 14.691 -0.738 5.526 1.00 96.75 111 ASP A N 1
ATOM 877 C CA . ASP A 1 111 ? 13.943 -0.601 6.783 1.00 96.75 111 ASP A CA 1
ATOM 878 C C . ASP A 1 111 ? 14.575 0.407 7.759 1.00 96.75 111 ASP A C 1
ATOM 880 O O . ASP A 1 111 ? 13.912 1.008 8.605 1.00 96.75 111 ASP A O 1
ATOM 884 N N . GLN A 1 112 ? 15.874 0.693 7.611 1.00 96.81 112 GLN A N 1
ATOM 885 C CA . GLN A 1 112 ? 16.637 1.434 8.624 1.00 96.81 112 GLN A CA 1
ATOM 886 C C . GLN A 1 112 ? 16.101 2.837 8.960 1.00 96.81 112 GLN A C 1
ATOM 888 O O . GLN A 1 112 ? 16.470 3.398 9.994 1.00 96.81 112 GLN A O 1
ATOM 893 N N . VAL A 1 113 ? 15.317 3.454 8.068 1.00 97.56 113 VAL A N 1
ATOM 894 C CA . VAL A 1 113 ? 14.713 4.775 8.302 1.00 97.56 113 VAL A CA 1
ATOM 895 C C . VAL A 1 113 ? 13.566 4.666 9.304 1.00 97.56 113 VAL A C 1
ATOM 897 O O . VAL A 1 113 ? 13.449 5.533 10.175 1.00 97.56 113 VAL A O 1
ATOM 900 N N . ASP A 1 114 ? 12.767 3.598 9.233 1.00 97.12 114 ASP A N 1
ATOM 901 C CA . ASP A 1 114 ? 11.733 3.328 10.228 1.00 97.12 114 ASP A CA 1
ATOM 902 C C . ASP A 1 114 ? 12.364 2.958 11.575 1.00 97.12 114 ASP A C 1
ATOM 904 O O . ASP A 1 114 ? 12.068 3.588 12.598 1.00 97.12 114 ASP A O 1
ATOM 908 N N . TYR A 1 115 ? 13.355 2.058 11.553 1.00 96.62 115 TYR A N 1
ATOM 909 C CA . TYR A 1 115 ? 14.143 1.684 12.731 1.00 96.62 115 TYR A CA 1
ATOM 910 C C . TYR A 1 115 ? 14.751 2.900 13.441 1.00 96.62 115 TYR A C 1
ATOM 912 O O . TYR A 1 115 ? 14.578 3.081 14.650 1.00 96.62 115 TYR A O 1
ATOM 920 N N . ALA A 1 116 ? 15.439 3.782 12.706 1.00 97.19 116 ALA A N 1
ATOM 921 C CA . ALA A 1 116 ? 16.007 5.001 13.283 1.00 97.19 116 ALA A CA 1
ATOM 922 C C . ALA A 1 116 ? 14.917 5.915 13.855 1.00 97.19 116 ALA A C 1
ATOM 924 O O . ALA A 1 116 ? 15.123 6.616 14.850 1.00 97.19 116 ALA A O 1
ATOM 925 N N . GLY A 1 117 ? 13.737 5.895 13.250 1.00 95.69 117 GLY A N 1
ATOM 926 C CA . GLY A 1 117 ? 12.610 6.655 13.733 1.00 95.69 117 GLY A CA 1
ATOM 927 C C . GLY A 1 117 ? 12.080 6.147 15.079 1.00 95.69 117 GLY A C 1
ATOM 928 O O . GLY A 1 117 ? 11.899 6.948 15.996 1.00 95.69 117 GLY A O 1
ATOM 929 N N . HIS A 1 118 ? 11.962 4.829 15.269 1.00 93.50 118 HIS A N 1
ATOM 930 C CA . HIS A 1 118 ? 11.563 4.232 16.554 1.00 93.50 118 HIS A CA 1
ATOM 931 C C . HIS A 1 118 ? 12.651 4.294 17.629 1.00 93.50 118 HIS A C 1
ATOM 933 O O . HIS A 1 118 ? 12.360 4.526 18.805 1.00 93.50 118 HIS A O 1
ATOM 939 N N . HIS A 1 119 ? 13.910 4.074 17.247 1.00 95.19 119 HIS A N 1
ATOM 940 C CA . HIS A 1 119 ? 14.982 3.757 18.196 1.00 95.19 119 HIS A CA 1
ATOM 941 C C . HIS A 1 119 ? 16.052 4.840 18.330 1.00 95.19 119 HIS A C 1
ATOM 943 O O . HIS A 1 119 ? 16.789 4.858 19.319 1.00 95.19 119 HIS A O 1
ATOM 949 N N . GLU A 1 120 ? 16.127 5.774 17.382 1.00 95.25 120 GLU A N 1
ATOM 950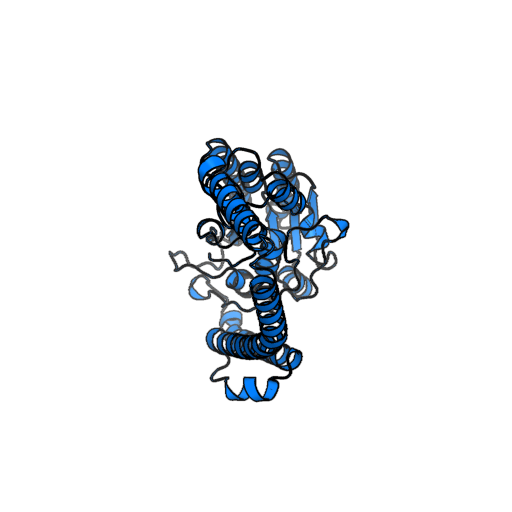 C CA . GLU A 1 120 ? 17.195 6.778 17.315 1.00 95.25 120 GLU A CA 1
ATOM 951 C C . GLU A 1 120 ? 16.683 8.225 17.375 1.00 95.25 120 GLU A C 1
ATOM 953 O O . GLU A 1 120 ? 17.456 9.173 17.192 1.00 95.25 120 GLU A O 1
ATOM 958 N N . GLY A 1 121 ? 15.411 8.398 17.747 1.00 91.69 121 GLY A N 1
ATOM 959 C CA . GLY A 1 121 ? 14.835 9.667 18.188 1.00 91.69 121 GLY A CA 1
ATOM 960 C C . GLY A 1 121 ? 13.880 10.339 17.208 1.00 91.69 121 GLY A C 1
ATOM 961 O O . GLY A 1 121 ? 13.553 11.501 17.450 1.00 91.69 121 GLY A O 1
ATOM 962 N N . GLY A 1 122 ? 13.435 9.643 16.158 1.00 94.19 122 GLY A N 1
ATOM 963 C CA . GLY A 1 122 ? 12.452 10.162 15.208 1.00 94.19 122 GLY A CA 1
ATOM 964 C C . GLY A 1 122 ? 12.989 11.247 14.266 1.00 94.19 122 GLY A C 1
ATOM 965 O O . GLY A 1 122 ? 14.169 11.605 14.334 1.00 94.19 122 GLY A O 1
ATOM 966 N N . PRO A 1 123 ? 12.114 11.830 13.430 1.00 95.44 123 PRO A N 1
ATOM 967 C CA . PRO A 1 123 ? 12.436 12.924 12.509 1.00 95.44 123 PRO A CA 1
ATOM 968 C C . PRO A 1 123 ? 13.100 14.162 13.136 1.00 95.44 123 PRO A C 1
ATOM 970 O O . PRO A 1 123 ? 13.765 14.921 12.439 1.00 95.44 123 PRO A O 1
ATOM 973 N N . GLN A 1 124 ? 12.976 14.393 14.448 1.00 94.75 124 GLN A N 1
ATOM 974 C CA . GLN A 1 124 ? 13.694 15.486 15.130 1.00 94.75 124 GLN A CA 1
ATOM 975 C C . GLN A 1 124 ? 15.198 15.209 15.349 1.00 94.75 124 GLN A C 1
ATOM 977 O O . GLN A 1 124 ? 15.932 16.094 15.801 1.00 94.75 124 GLN A O 1
ATOM 982 N N . SER A 1 125 ? 15.652 13.973 15.127 1.00 97.19 125 SER A N 1
ATOM 983 C CA . SER A 1 125 ? 17.006 13.512 15.428 1.00 97.19 125 SER A CA 1
ATOM 984 C C . SER A 1 125 ? 17.882 13.481 14.180 1.00 97.19 125 SER A C 1
ATOM 986 O O . SER A 1 125 ? 17.507 12.923 13.154 1.00 97.19 125 SER A O 1
ATOM 988 N N . SER A 1 126 ? 19.129 13.950 14.302 1.00 97.81 126 SER A N 1
ATOM 989 C CA . SER A 1 126 ? 20.128 13.838 13.226 1.00 97.81 126 SER A CA 1
ATOM 990 C C . SER A 1 126 ? 20.459 12.390 12.846 1.00 97.81 126 SER A C 1
ATOM 992 O O . SER A 1 126 ? 21.059 12.147 11.802 1.00 97.81 126 SER A O 1
ATOM 994 N N . ASN A 1 127 ? 20.122 11.422 13.702 1.00 97.44 127 ASN A N 1
ATOM 995 C CA . ASN A 1 127 ? 20.293 10.007 13.392 1.00 97.44 127 ASN A CA 1
ATOM 996 C C . ASN A 1 127 ? 19.284 9.526 12.338 1.00 97.44 127 ASN A C 1
ATOM 998 O O . ASN A 1 127 ? 19.645 8.720 11.482 1.00 97.44 127 ASN A O 1
ATOM 1002 N N . TRP A 1 128 ? 18.065 10.074 12.348 1.00 97.62 128 TRP A N 1
ATOM 1003 C CA . TRP A 1 128 ? 17.056 9.801 11.326 1.00 97.62 128 TRP A CA 1
ATOM 1004 C C . TRP A 1 128 ? 17.486 10.369 9.968 1.00 97.62 128 TRP A C 1
ATOM 1006 O O . TRP A 1 128 ? 17.484 9.649 8.971 1.00 97.62 128 TRP A O 1
ATOM 1016 N N . ASP A 1 129 ? 18.022 11.595 9.946 1.00 97.81 129 ASP A N 1
ATOM 1017 C CA . ASP A 1 129 ? 18.647 12.177 8.746 1.00 97.81 129 ASP A CA 1
ATOM 1018 C C . ASP A 1 129 ? 19.818 11.321 8.226 1.00 97.81 129 ASP A C 1
ATOM 1020 O O . ASP A 1 129 ? 19.997 11.131 7.018 1.00 97.81 129 ASP A O 1
ATOM 1024 N N . ALA A 1 130 ? 20.633 10.778 9.137 1.00 98.25 130 ALA A N 1
ATOM 1025 C CA . ALA A 1 130 ? 21.732 9.890 8.778 1.00 98.25 130 ALA A CA 1
ATOM 1026 C C . ALA A 1 130 ? 21.233 8.554 8.203 1.00 98.25 130 ALA A C 1
ATOM 1028 O O . ALA A 1 130 ? 21.873 8.022 7.296 1.00 98.25 130 ALA A O 1
ATOM 1029 N N . ALA A 1 131 ? 20.114 8.015 8.695 1.00 98.19 131 ALA A N 1
ATOM 1030 C CA . ALA A 1 131 ? 19.466 6.829 8.135 1.00 98.19 131 ALA A CA 1
ATOM 1031 C C . ALA A 1 131 ? 18.903 7.102 6.735 1.00 98.19 131 ALA A C 1
ATOM 1033 O O . ALA A 1 131 ? 19.204 6.353 5.807 1.00 98.19 131 ALA A O 1
ATOM 1034 N N . ALA A 1 132 ? 18.206 8.226 6.547 1.00 97.94 132 ALA A N 1
ATOM 1035 C CA . ALA A 1 132 ? 17.725 8.657 5.236 1.00 97.94 132 ALA A CA 1
ATOM 1036 C C . ALA A 1 132 ? 18.877 8.844 4.230 1.00 97.94 132 ALA A C 1
ATOM 1038 O O . ALA A 1 132 ? 18.777 8.420 3.083 1.00 97.94 132 ALA A O 1
ATOM 1039 N N . THR A 1 133 ? 20.017 9.392 4.668 1.00 98.50 133 THR A N 1
ATOM 1040 C CA . THR A 1 133 ? 21.223 9.526 3.825 1.00 98.50 133 THR A CA 1
ATOM 1041 C C . THR A 1 133 ? 21.796 8.166 3.402 1.00 98.50 133 THR A C 1
ATOM 1043 O O . THR A 1 133 ? 22.279 8.011 2.277 1.00 98.50 133 THR A O 1
ATOM 1046 N N . ARG A 1 134 ? 21.758 7.158 4.286 1.00 98.31 134 ARG A N 1
ATOM 1047 C CA . ARG A 1 134 ? 22.181 5.790 3.943 1.00 98.31 134 ARG A CA 1
ATOM 1048 C C . ARG A 1 134 ? 21.221 5.147 2.939 1.00 98.31 134 ARG A C 1
ATOM 1050 O O . ARG A 1 134 ? 21.698 4.569 1.966 1.00 98.31 134 ARG A O 1
ATOM 1057 N N . ALA A 1 135 ? 19.911 5.316 3.119 1.00 98.19 135 ALA A N 1
ATOM 1058 C CA . ALA A 1 135 ? 18.905 4.848 2.165 1.00 98.19 135 ALA A CA 1
ATOM 1059 C C . ALA A 1 135 ? 19.054 5.519 0.782 1.00 98.19 135 ALA A C 1
ATOM 1061 O O . ALA A 1 135 ? 19.022 4.834 -0.236 1.00 98.19 135 ALA A O 1
ATOM 1062 N N . ASP A 1 136 ? 19.319 6.829 0.725 1.00 98.44 136 ASP A N 1
ATOM 1063 C CA . ASP A 1 136 ? 19.597 7.559 -0.527 1.00 98.44 136 ASP A CA 1
ATOM 1064 C C . ASP A 1 136 ? 20.876 7.062 -1.235 1.00 98.44 136 ASP A C 1
ATOM 1066 O O . ASP A 1 136 ? 20.937 6.948 -2.463 1.00 98.44 136 ASP A O 1
ATOM 1070 N N . THR A 1 137 ? 21.892 6.667 -0.460 1.00 98.50 137 THR A N 1
ATOM 1071 C CA . THR A 1 137 ? 23.097 6.025 -1.010 1.00 98.50 137 THR A CA 1
ATOM 1072 C C . THR A 1 137 ? 22.757 4.676 -1.650 1.00 98.50 137 THR A C 1
ATOM 1074 O O . THR A 1 137 ? 23.176 4.415 -2.776 1.00 98.50 137 THR A O 1
ATOM 1077 N N . MET A 1 138 ? 21.943 3.849 -0.987 1.00 98.62 138 MET A N 1
ATOM 1078 C CA . MET A 1 138 ? 21.480 2.569 -1.540 1.00 98.62 138 MET A CA 1
ATOM 1079 C C . MET A 1 138 ? 20.606 2.768 -2.785 1.00 98.62 138 MET A C 1
ATOM 1081 O O . MET A 1 138 ? 20.759 2.047 -3.768 1.00 98.62 138 MET A O 1
ATOM 1085 N N . LEU A 1 139 ? 19.754 3.797 -2.803 1.00 98.25 139 LEU A N 1
ATOM 1086 C CA . LEU A 1 139 ? 18.980 4.176 -3.985 1.00 98.25 139 LEU A CA 1
ATOM 1087 C C . LEU A 1 139 ? 19.890 4.540 -5.167 1.00 98.25 139 LEU A C 1
ATOM 1089 O O . LEU A 1 139 ? 19.617 4.153 -6.302 1.00 98.25 139 LEU A O 1
ATOM 1093 N N . THR A 1 140 ? 21.006 5.229 -4.911 1.00 98.25 140 THR A N 1
ATOM 1094 C CA . THR A 1 140 ? 22.017 5.519 -5.940 1.00 98.25 140 THR A CA 1
ATOM 1095 C C . THR A 1 140 ? 22.624 4.235 -6.516 1.00 98.25 140 THR A C 1
ATOM 1097 O O . THR A 1 140 ? 22.867 4.165 -7.724 1.00 98.25 140 THR A O 1
ATOM 1100 N N . GLU A 1 141 ? 22.842 3.205 -5.694 1.00 98.12 141 GLU A N 1
ATOM 1101 C CA . GLU A 1 141 ? 23.313 1.893 -6.157 1.00 98.12 141 GLU A CA 1
ATOM 1102 C C . GLU A 1 141 ? 22.275 1.204 -7.054 1.00 98.12 141 GLU A C 1
ATOM 1104 O O . GLU A 1 141 ? 22.639 0.757 -8.143 1.00 98.12 141 GLU A O 1
ATOM 1109 N N . VAL A 1 142 ? 20.993 1.197 -6.655 1.00 98.56 142 VAL A N 1
ATOM 1110 C CA . VAL A 1 142 ? 19.882 0.663 -7.470 1.00 98.56 142 VAL A CA 1
ATOM 1111 C C . VAL A 1 142 ? 19.826 1.363 -8.825 1.00 98.56 142 VAL A C 1
ATOM 1113 O O . VAL A 1 142 ? 19.907 0.711 -9.863 1.00 98.56 142 VAL A O 1
ATOM 1116 N N . VAL A 1 143 ? 19.769 2.699 -8.829 1.00 97.81 143 VAL A N 1
ATOM 1117 C CA . VAL A 1 143 ? 19.705 3.503 -10.062 1.00 97.81 143 VAL A CA 1
ATOM 1118 C C . VAL A 1 143 ? 20.906 3.229 -10.967 1.00 97.81 143 VAL A C 1
ATOM 1120 O O . VAL A 1 143 ? 20.759 3.190 -12.185 1.00 97.81 143 VAL A O 1
ATOM 1123 N N . SER A 1 144 ? 22.093 3.017 -10.392 1.00 97.62 144 SER A N 1
ATOM 1124 C CA . SER A 1 144 ? 23.315 2.740 -11.158 1.00 97.62 144 SER A CA 1
ATOM 1125 C C . SER A 1 144 ? 23.329 1.355 -11.812 1.00 97.62 144 SER A C 1
ATOM 1127 O O . SER A 1 144 ? 24.088 1.151 -12.760 1.00 97.62 144 SER A O 1
ATOM 1129 N N . ALA A 1 145 ? 22.538 0.406 -11.307 1.00 97.06 145 ALA A N 1
ATOM 1130 C CA . ALA A 1 145 ? 22.412 -0.932 -11.880 1.00 97.06 145 ALA A CA 1
ATOM 1131 C C . ALA A 1 145 ? 21.303 -1.050 -12.933 1.00 97.06 145 ALA A C 1
ATOM 1133 O O . ALA A 1 145 ? 21.316 -2.016 -13.689 1.00 97.06 145 ALA A O 1
ATOM 1134 N N . MET A 1 146 ? 20.378 -0.090 -12.996 1.00 97.50 146 MET A N 1
ATOM 1135 C CA . MET A 1 146 ? 19.249 -0.103 -13.927 1.00 97.50 146 MET A CA 1
ATOM 1136 C C . MET A 1 146 ? 19.569 0.632 -15.234 1.00 97.50 146 MET A C 1
ATOM 1138 O O . MET A 1 146 ? 20.271 1.646 -15.254 1.00 97.50 146 MET A O 1
ATOM 1142 N N . ASP A 1 147 ? 18.972 0.180 -16.335 1.00 97.06 147 ASP A N 1
ATOM 1143 C CA . ASP A 1 147 ? 18.896 0.924 -17.590 1.00 97.06 147 ASP A CA 1
ATOM 1144 C C . ASP A 1 147 ? 17.528 1.608 -17.671 1.00 97.06 147 ASP A C 1
ATOM 1146 O O . ASP A 1 147 ? 16.586 1.072 -18.243 1.00 97.06 147 ASP A O 1
ATOM 1150 N N . LEU A 1 148 ? 17.411 2.834 -17.151 1.00 97.56 148 LEU A N 1
ATOM 1151 C CA . LEU A 1 148 ? 16.144 3.589 -17.125 1.00 97.56 148 LEU A CA 1
ATOM 1152 C C . LEU A 1 148 ? 15.546 3.903 -18.515 1.00 97.56 148 LEU A C 1
ATOM 1154 O O . LEU A 1 148 ? 14.466 4.484 -18.600 1.00 97.56 148 LEU A O 1
ATOM 1158 N N . SER A 1 149 ? 16.225 3.558 -19.617 1.00 97.00 149 SER A N 1
ATOM 1159 C CA . SER A 1 149 ? 15.615 3.581 -20.955 1.00 97.00 149 SER A CA 1
ATOM 1160 C C . SER A 1 149 ? 14.736 2.356 -21.245 1.00 97.00 149 SER A C 1
ATOM 1162 O O . SER A 1 149 ? 13.938 2.388 -22.185 1.00 97.00 149 SER A O 1
ATOM 1164 N N . LYS A 1 150 ? 14.867 1.302 -20.435 1.00 96.38 150 LYS A N 1
ATOM 1165 C CA . LYS A 1 150 ? 14.118 0.039 -20.494 1.00 96.38 150 LYS A CA 1
ATOM 1166 C C . LYS A 1 150 ? 13.370 -0.257 -19.199 1.00 96.38 150 LYS A C 1
ATOM 1168 O O . LYS A 1 150 ? 12.274 -0.803 -19.257 1.00 96.38 150 LYS A O 1
ATOM 1173 N N . ASP A 1 151 ? 13.943 0.151 -18.075 1.00 97.94 151 ASP A N 1
ATOM 1174 C CA . ASP A 1 151 ? 13.449 -0.149 -16.741 1.00 97.94 151 ASP A CA 1
ATOM 1175 C C . ASP A 1 151 ? 12.692 1.041 -16.159 1.00 97.94 151 ASP A C 1
ATOM 1177 O O . ASP A 1 151 ? 12.945 2.202 -16.502 1.00 97.94 151 ASP A O 1
ATOM 1181 N N . THR A 1 152 ? 11.798 0.750 -15.219 1.00 98.62 152 THR A N 1
ATOM 1182 C CA . THR A 1 152 ? 11.111 1.757 -14.410 1.00 98.62 152 THR A CA 1
ATOM 1183 C C . THR A 1 152 ? 11.479 1.565 -12.948 1.00 98.62 152 THR A C 1
ATOM 1185 O O . THR A 1 152 ? 11.346 0.470 -12.409 1.00 98.62 152 THR A O 1
ATOM 1188 N N . LEU A 1 153 ? 11.893 2.643 -12.287 1.00 98.69 153 LEU A N 1
ATOM 1189 C CA . LEU A 1 153 ? 12.087 2.689 -10.845 1.00 98.69 153 LEU A CA 1
ATOM 1190 C C . LEU A 1 153 ? 10.915 3.420 -10.192 1.00 98.69 153 LEU A C 1
ATOM 1192 O O . LEU A 1 153 ? 10.530 4.510 -10.623 1.00 98.69 153 LEU A O 1
ATOM 1196 N N . VAL A 1 154 ? 10.387 2.830 -9.123 1.00 98.75 154 VAL A N 1
ATOM 1197 C CA . VAL A 1 154 ? 9.336 3.413 -8.289 1.00 98.75 154 VAL A CA 1
ATOM 1198 C C . VAL A 1 154 ? 9.842 3.446 -6.853 1.00 98.75 154 VAL A C 1
ATOM 1200 O O . VAL A 1 154 ? 10.202 2.410 -6.304 1.00 98.75 154 VAL A O 1
ATOM 1203 N N . VAL A 1 155 ? 9.879 4.632 -6.253 1.00 98.62 155 VAL A N 1
ATOM 1204 C CA . VAL A 1 155 ? 10.290 4.853 -4.861 1.00 98.62 155 VAL A CA 1
ATOM 1205 C C . VAL A 1 155 ? 9.076 5.335 -4.085 1.00 98.62 155 VAL A C 1
ATOM 1207 O O . VAL A 1 155 ? 8.465 6.340 -4.456 1.00 98.62 155 VAL A O 1
ATOM 1210 N N . PHE A 1 156 ? 8.716 4.626 -3.022 1.00 98.31 156 PHE A N 1
ATOM 1211 C CA . PHE A 1 156 ? 7.568 4.944 -2.179 1.00 98.31 156 PHE A CA 1
ATOM 1212 C C . PHE A 1 156 ? 7.817 4.531 -0.725 1.00 98.31 156 PHE A C 1
ATOM 1214 O O . PHE A 1 156 ? 8.813 3.874 -0.435 1.00 98.31 156 PHE A O 1
ATOM 1221 N N . SER A 1 157 ? 6.908 4.927 0.168 1.00 97.94 157 SER A N 1
ATOM 1222 C CA . SER A 1 157 ? 6.841 4.456 1.558 1.00 97.94 157 SER A CA 1
ATOM 1223 C C . SER A 1 157 ? 5.433 3.948 1.874 1.00 97.94 157 SER A C 1
ATOM 1225 O O . SER A 1 157 ? 4.470 4.314 1.200 1.00 97.94 157 SER A O 1
ATOM 1227 N N . ASP A 1 158 ? 5.314 3.117 2.896 1.00 97.25 158 ASP A N 1
ATOM 1228 C CA . ASP A 1 158 ? 4.075 2.597 3.482 1.00 97.25 158 ASP A CA 1
ATOM 1229 C C . ASP A 1 158 ? 3.469 3.527 4.545 1.00 97.25 158 ASP A C 1
ATOM 1231 O O . ASP A 1 158 ? 2.253 3.537 4.731 1.00 97.25 158 ASP A O 1
ATOM 1235 N N . HIS A 1 159 ? 4.292 4.325 5.219 1.00 97.50 159 HIS A N 1
ATOM 1236 C CA . HIS A 1 159 ? 3.867 5.404 6.111 1.00 97.50 159 HIS A CA 1
ATOM 1237 C C . HIS A 1 159 ? 4.988 6.437 6.309 1.00 97.50 159 HIS A C 1
ATOM 1239 O O . HIS A 1 159 ? 6.097 6.304 5.781 1.00 97.50 159 HIS A O 1
ATOM 1245 N N . GLY A 1 160 ? 4.690 7.487 7.076 1.00 96.25 160 GLY A N 1
ATOM 1246 C CA . GLY A 1 160 ? 5.697 8.370 7.678 1.00 96.25 160 GLY A CA 1
ATOM 1247 C C . GLY A 1 160 ? 5.798 8.194 9.198 1.00 96.25 160 GLY A C 1
ATOM 1248 O O . GLY A 1 160 ? 5.328 7.196 9.745 1.00 96.25 160 GLY A O 1
ATOM 1249 N N . GLN A 1 161 ? 6.379 9.171 9.899 1.00 95.38 161 GLN A N 1
ATOM 1250 C CA . GLN A 1 161 ? 6.537 9.153 11.360 1.00 95.38 161 GLN A CA 1
ATOM 1251 C C . GLN A 1 161 ? 6.257 10.517 11.996 1.00 95.38 161 GLN A C 1
ATOM 1253 O O . GLN A 1 161 ? 6.514 11.557 11.393 1.00 95.38 161 GLN A O 1
ATOM 1258 N N . ILE A 1 162 ? 5.784 10.511 13.247 1.00 95.12 162 ILE A N 1
ATOM 1259 C CA . ILE A 1 162 ? 5.694 11.732 14.065 1.00 95.12 162 ILE A CA 1
ATOM 1260 C C . ILE A 1 162 ? 7.086 12.190 14.516 1.00 95.12 162 ILE A C 1
ATOM 1262 O O . ILE A 1 162 ? 7.961 11.353 14.712 1.00 95.12 162 ILE A O 1
ATOM 1266 N N . ASP A 1 163 ? 7.269 13.489 14.789 1.00 93.81 163 ASP A N 1
ATOM 1267 C CA . ASP A 1 163 ? 8.559 14.112 15.164 1.00 93.81 163 ASP A CA 1
ATOM 1268 C C . ASP A 1 163 ? 9.383 13.335 16.204 1.00 93.81 163 ASP A C 1
ATOM 1270 O O . ASP A 1 163 ? 10.610 13.274 16.118 1.00 93.81 163 ASP A O 1
ATOM 1274 N N . ALA A 1 164 ? 8.713 12.764 17.209 1.00 90.56 164 ALA A N 1
ATOM 1275 C CA . ALA A 1 164 ? 9.351 12.053 18.314 1.00 90.56 164 ALA A CA 1
ATOM 1276 C C . ALA A 1 164 ? 9.708 10.588 18.006 1.00 90.56 164 ALA A C 1
ATOM 1278 O O . ALA A 1 164 ? 10.340 9.946 18.846 1.00 90.56 164 ALA A O 1
ATOM 1279 N N . GLY A 1 165 ? 9.298 10.081 16.844 1.00 93.06 165 GLY A N 1
ATOM 1280 C CA . GLY A 1 165 ? 9.337 8.671 16.483 1.00 93.06 165 GLY A CA 1
ATOM 1281 C C . GLY A 1 165 ? 7.988 7.982 16.683 1.00 93.06 165 GLY A C 1
ATOM 1282 O O . GLY A 1 165 ? 7.266 8.273 17.644 1.00 93.06 165 GLY A O 1
ATOM 1283 N N . GLY A 1 166 ? 7.664 7.061 15.776 1.00 93.06 166 GLY A N 1
ATOM 1284 C CA . GLY A 1 166 ? 6.461 6.227 15.825 1.00 93.06 166 GLY A CA 1
ATOM 1285 C C . GLY A 1 166 ? 5.404 6.559 14.766 1.00 93.06 166 GLY A C 1
ATOM 1286 O O . GLY A 1 166 ? 5.364 7.650 14.194 1.00 93.06 166 GLY A O 1
ATOM 1287 N N . HIS A 1 167 ? 4.534 5.584 14.508 1.00 95.00 167 HIS A N 1
ATOM 1288 C CA . HIS A 1 167 ? 3.496 5.613 13.476 1.00 95.00 167 HIS A CA 1
ATOM 1289 C C . HIS A 1 167 ? 2.365 4.624 13.815 1.00 95.00 167 HIS A C 1
ATOM 1291 O O . HIS A 1 167 ? 2.439 3.876 14.790 1.00 95.00 167 HIS A O 1
ATOM 1297 N N . GLY A 1 168 ? 1.283 4.650 13.038 1.00 91.75 168 GLY A N 1
ATOM 1298 C CA . GLY A 1 168 ? 0.146 3.729 13.150 1.00 91.75 168 GLY A CA 1
ATOM 1299 C C . GLY A 1 168 ? -1.207 4.435 13.169 1.00 91.75 168 GLY A C 1
ATOM 1300 O O . GLY A 1 168 ? -2.246 3.808 12.951 1.00 91.75 168 GLY A O 1
ATOM 1301 N N . GLY A 1 169 ? -1.221 5.736 13.464 1.00 90.50 169 GLY A N 1
ATOM 1302 C CA . GLY A 1 169 ? -2.445 6.506 13.651 1.00 90.50 169 GLY A CA 1
ATOM 1303 C C . GLY A 1 169 ? -2.800 7.449 12.507 1.00 90.50 169 GLY A C 1
ATOM 1304 O O . GLY A 1 169 ? -2.486 7.203 11.352 1.00 90.50 169 GLY A O 1
ATOM 1305 N N . GLN A 1 170 ? -3.539 8.512 12.839 1.00 93.38 170 GLN A N 1
ATOM 1306 C CA . GLN A 1 170 ? -4.104 9.457 11.862 1.00 93.38 170 GLN A CA 1
ATOM 1307 C C . GLN A 1 170 ? -3.313 10.765 11.723 1.00 93.38 170 GLN A C 1
ATOM 1309 O O . GLN A 1 170 ? -3.853 11.764 11.244 1.00 93.38 170 GLN A O 1
ATOM 1314 N N . ASP A 1 171 ? -2.086 10.796 12.239 1.00 95.50 171 ASP A N 1
ATOM 1315 C CA . ASP A 1 171 ? -1.220 11.970 12.165 1.00 95.50 171 ASP A CA 1
ATOM 1316 C C . ASP A 1 171 ? -0.886 12.248 10.697 1.00 95.50 171 ASP A C 1
ATOM 1318 O O . ASP A 1 171 ? -0.556 11.325 9.956 1.00 95.50 171 ASP A O 1
ATOM 1322 N N . SER A 1 172 ? -0.977 13.507 10.260 1.00 94.38 172 SER A N 1
ATOM 1323 C CA . SER A 1 172 ? -0.761 13.857 8.847 1.00 94.38 172 SER A CA 1
ATOM 1324 C C . SER A 1 172 ? 0.614 13.433 8.345 1.00 94.38 172 SER A C 1
ATOM 1326 O O . SER A 1 172 ? 0.729 12.989 7.209 1.00 94.38 172 SER A O 1
ATOM 1328 N N . ASP A 1 173 ? 1.626 13.525 9.207 1.00 94.56 173 ASP A N 1
ATOM 1329 C CA . ASP A 1 173 ? 3.007 13.169 8.879 1.00 94.56 173 ASP A CA 1
ATOM 1330 C C . ASP A 1 173 ? 3.190 11.652 8.737 1.00 94.56 173 ASP A C 1
ATOM 1332 O O . ASP A 1 173 ? 4.098 11.207 8.048 1.00 94.56 173 ASP A O 1
ATOM 1336 N N . CYS A 1 174 ? 2.299 10.851 9.332 1.00 96.19 174 CYS A N 1
ATOM 1337 C CA . CYS A 1 174 ? 2.267 9.400 9.156 1.00 96.19 174 CYS A CA 1
ATOM 1338 C C . CYS A 1 174 ? 1.462 8.951 7.931 1.00 96.19 174 CYS A C 1
ATOM 1340 O O . CYS A 1 174 ? 1.587 7.791 7.554 1.00 96.19 174 CYS A O 1
ATOM 1342 N N . LEU A 1 175 ? 0.640 9.834 7.350 1.00 97.44 175 LEU A N 1
ATOM 1343 C CA . LEU A 1 175 ? -0.272 9.528 6.241 1.00 97.44 175 LEU A CA 1
ATOM 1344 C C . LEU A 1 175 ? 0.129 10.172 4.905 1.00 97.44 175 LEU A C 1
ATOM 1346 O O . LEU A 1 175 ? -0.627 10.081 3.936 1.00 97.44 175 LEU A O 1
ATOM 1350 N N . LEU A 1 176 ? 1.260 10.880 4.870 1.00 97.31 176 LEU A N 1
ATOM 1351 C CA . LEU A 1 176 ? 1.810 11.512 3.676 1.00 97.31 176 LEU A CA 1
ATOM 1352 C C . LEU A 1 176 ? 3.151 10.864 3.332 1.00 97.31 176 LEU A C 1
ATOM 1354 O O . LEU A 1 176 ? 4.177 11.164 3.939 1.00 97.31 176 LEU A O 1
ATOM 1358 N N . GLU A 1 177 ? 3.146 10.006 2.320 1.00 97.31 177 GLU A N 1
ATOM 1359 C CA . GLU A 1 177 ? 4.311 9.227 1.913 1.00 97.31 177 GLU A CA 1
ATOM 1360 C C . GLU A 1 177 ? 4.953 9.772 0.627 1.00 97.31 177 GLU A C 1
ATOM 1362 O O . GLU A 1 177 ? 4.254 10.308 -0.252 1.00 97.31 177 GLU A O 1
ATOM 1367 N N . PRO A 1 178 ? 6.278 9.610 0.446 1.00 96.12 178 PRO A N 1
ATOM 1368 C CA . PRO A 1 178 ? 6.912 9.871 -0.837 1.00 96.12 178 PRO A CA 1
ATOM 1369 C C . PRO A 1 178 ? 6.354 8.935 -1.916 1.00 96.12 178 PRO A C 1
ATOM 1371 O O . PRO A 1 178 ? 6.015 7.782 -1.662 1.00 96.12 178 PRO A O 1
ATOM 1374 N N . PHE A 1 179 ? 6.273 9.446 -3.142 1.00 98.00 179 PHE A N 1
ATOM 1375 C CA . PHE A 1 179 ? 6.059 8.647 -4.343 1.00 98.00 179 PHE A CA 1
ATOM 1376 C C . PHE A 1 179 ? 6.812 9.299 -5.498 1.00 98.00 179 PHE A C 1
ATOM 1378 O O . PHE A 1 179 ? 6.550 10.452 -5.847 1.00 98.00 179 PHE A O 1
ATOM 1385 N N . VAL A 1 180 ? 7.753 8.563 -6.077 1.00 98.31 180 VAL A N 1
ATOM 1386 C CA . VAL A 1 180 ? 8.534 8.964 -7.247 1.00 98.31 180 VAL A CA 1
ATOM 1387 C C . VAL A 1 180 ? 8.532 7.804 -8.228 1.00 98.31 180 VAL A C 1
ATOM 1389 O O . VAL A 1 180 ? 8.767 6.666 -7.841 1.00 98.31 180 VAL A O 1
ATOM 1392 N N . ILE A 1 181 ? 8.290 8.093 -9.502 1.00 98.56 181 ILE A N 1
ATOM 1393 C CA . ILE A 1 181 ? 8.340 7.117 -10.589 1.00 98.56 181 ILE A CA 1
ATOM 1394 C C . ILE A 1 181 ? 9.182 7.690 -11.732 1.00 98.56 181 ILE A C 1
ATOM 1396 O O . ILE A 1 181 ? 9.033 8.860 -12.091 1.00 98.56 181 ILE A O 1
ATOM 1400 N N . VAL A 1 182 ? 10.109 6.898 -12.272 1.00 98.38 182 VAL A N 1
ATOM 1401 C CA . VAL A 1 182 ? 11.051 7.338 -13.312 1.00 98.38 182 VAL A CA 1
ATOM 1402 C C . VAL A 1 182 ? 11.476 6.177 -14.205 1.00 98.38 182 VAL A C 1
ATOM 1404 O O . VAL A 1 182 ? 11.605 5.050 -13.742 1.00 98.38 182 VAL A O 1
ATOM 1407 N N . GLY A 1 183 ? 11.740 6.461 -15.479 1.00 98.25 183 GLY A N 1
ATOM 1408 C CA . GLY A 1 183 ? 12.302 5.501 -16.427 1.00 98.25 183 GLY A CA 1
ATOM 1409 C C . GLY A 1 183 ? 11.382 5.228 -17.611 1.00 98.25 183 GLY A C 1
ATOM 1410 O O . GLY A 1 183 ? 10.600 6.094 -18.016 1.00 98.25 183 GLY A O 1
ATOM 1411 N N . ALA A 1 184 ? 11.499 4.036 -18.190 1.00 98.12 184 ALA A N 1
ATOM 1412 C CA . ALA A 1 184 ? 10.713 3.625 -19.343 1.00 98.12 184 ALA A CA 1
ATOM 1413 C C . ALA A 1 184 ? 9.213 3.645 -19.027 1.00 98.12 184 ALA A C 1
ATOM 1415 O O . ALA A 1 184 ? 8.792 3.335 -17.917 1.00 98.12 184 ALA A O 1
ATOM 1416 N N . GLY A 1 185 ? 8.393 4.040 -20.003 1.00 97.56 185 GLY A N 1
ATOM 1417 C CA . GLY A 1 185 ? 6.938 4.077 -19.836 1.00 97.56 185 GLY A CA 1
ATOM 1418 C C . GLY A 1 185 ? 6.419 5.165 -18.888 1.00 97.56 185 GLY A C 1
ATOM 1419 O O . GLY A 1 185 ? 5.231 5.160 -18.583 1.00 97.56 185 GLY A O 1
ATOM 1420 N N . VAL A 1 186 ? 7.253 6.117 -18.451 1.00 98.38 186 VAL A N 1
ATOM 1421 C CA . VAL A 1 186 ? 6.869 7.207 -17.535 1.00 98.38 186 VAL A CA 1
ATOM 1422 C C . VAL A 1 186 ? 6.919 8.560 -18.243 1.00 98.38 186 VAL A C 1
ATOM 1424 O O . VAL A 1 186 ? 7.884 8.880 -18.935 1.00 98.38 186 VAL A O 1
ATOM 1427 N N . ASN A 1 187 ? 5.895 9.386 -18.034 1.00 98.00 187 ASN A N 1
ATOM 1428 C CA . ASN A 1 187 ? 5.856 10.781 -18.466 1.00 98.00 187 ASN A CA 1
ATOM 1429 C C . ASN A 1 187 ? 6.515 11.669 -17.397 1.00 98.00 187 ASN A C 1
ATOM 1431 O O . ASN A 1 187 ? 6.005 11.746 -16.278 1.00 98.00 187 ASN A O 1
ATOM 1435 N N . PRO A 1 188 ? 7.617 12.380 -17.700 1.00 96.94 188 PRO A N 1
ATOM 1436 C CA . PRO A 1 188 ? 8.226 13.285 -16.732 1.00 96.94 188 PRO A CA 1
ATOM 1437 C C . PRO A 1 188 ? 7.294 14.454 -16.399 1.00 96.94 188 PRO A C 1
ATOM 1439 O O . PRO A 1 188 ? 6.836 15.168 -17.294 1.00 96.94 188 PRO A O 1
ATOM 1442 N N . GLY A 1 189 ? 7.063 14.702 -15.111 1.00 96.94 189 GLY A N 1
ATOM 1443 C CA . GLY A 1 189 ? 6.203 15.795 -14.678 1.00 96.94 189 GLY A CA 1
ATOM 1444 C C . GLY A 1 189 ? 6.087 15.924 -13.164 1.00 96.94 189 GLY A C 1
ATOM 1445 O O . GLY A 1 189 ? 6.575 15.089 -12.407 1.00 96.94 189 GLY A O 1
ATOM 1446 N N . GLN A 1 190 ? 5.430 17.001 -12.739 1.00 96.50 190 GLN A N 1
ATOM 1447 C CA . GLN A 1 190 ? 4.944 17.169 -11.373 1.00 96.50 190 GLN A CA 1
ATOM 1448 C C . GLN A 1 190 ? 3.431 17.011 -11.399 1.00 96.50 190 GLN A C 1
ATOM 1450 O O . GLN A 1 190 ? 2.737 17.746 -12.104 1.00 96.50 190 GLN A O 1
ATOM 1455 N N . TYR A 1 191 ? 2.942 16.049 -10.634 1.00 97.12 191 TYR A N 1
ATOM 1456 C CA . TYR A 1 191 ? 1.542 15.659 -10.603 1.00 97.12 191 TYR A CA 1
ATOM 1457 C C . TYR A 1 191 ? 0.958 15.924 -9.212 1.00 97.12 191 TYR A C 1
ATOM 1459 O O . TYR A 1 191 ? 1.717 16.047 -8.248 1.00 97.12 191 TYR A O 1
ATOM 1467 N N . PRO A 1 192 ? -0.376 16.028 -9.084 1.00 97.00 192 PRO A N 1
ATOM 1468 C CA . PRO A 1 192 ? -1.026 16.038 -7.780 1.00 97.00 192 PRO A CA 1
ATOM 1469 C C . PRO A 1 192 ? -0.736 14.759 -6.990 1.00 97.00 192 PRO A C 1
ATOM 1471 O O . PRO A 1 192 ? -0.419 13.716 -7.567 1.00 97.00 192 PRO A O 1
ATOM 1474 N N . ASP A 1 193 ? -0.917 14.830 -5.674 1.00 97.12 193 ASP A N 1
ATOM 1475 C CA . ASP A 1 193 ? -0.783 13.649 -4.831 1.00 97.12 193 ASP A CA 1
ATOM 1476 C C . ASP A 1 193 ? -1.774 12.548 -5.233 1.00 97.12 193 ASP A C 1
ATOM 1478 O O . ASP A 1 193 ? -2.947 12.799 -5.527 1.00 97.12 193 ASP A O 1
ATOM 1482 N N . ILE A 1 194 ? -1.294 11.308 -5.178 1.00 98.12 194 ILE A N 1
ATOM 1483 C CA . ILE A 1 194 ? -2.080 10.092 -5.404 1.00 98.12 194 ILE A CA 1
ATOM 1484 C C . ILE A 1 194 ? -2.509 9.466 -4.076 1.00 98.12 194 ILE A C 1
ATOM 1486 O O . ILE A 1 194 ? -1.958 9.796 -3.024 1.00 98.12 194 ILE A O 1
ATOM 1490 N N . GLN A 1 195 ? -3.457 8.534 -4.120 1.00 98.50 195 GLN A N 1
ATOM 1491 C CA . GLN A 1 195 ? -3.794 7.672 -2.989 1.00 98.50 195 GLN A CA 1
ATOM 1492 C C . GLN A 1 195 ? -2.940 6.399 -3.023 1.00 98.50 195 GLN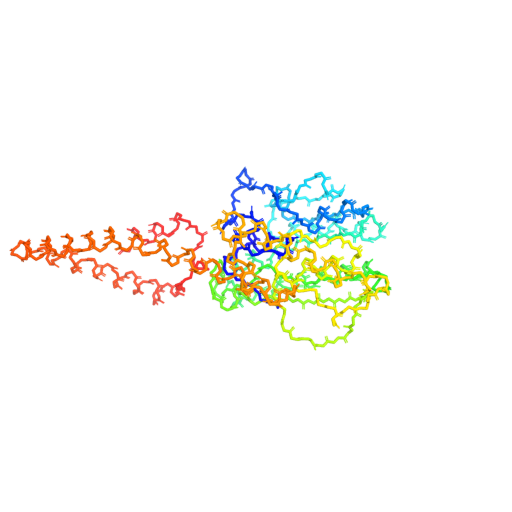 A C 1
ATOM 1494 O O . GLN A 1 195 ? -2.594 5.917 -4.096 1.00 98.50 195 GLN A O 1
ATOM 1499 N N . MET A 1 196 ? -2.643 5.809 -1.867 1.00 98.62 196 MET A N 1
ATOM 1500 C CA . MET A 1 196 ? -1.845 4.577 -1.775 1.00 98.62 196 MET A CA 1
ATOM 1501 C C . MET A 1 196 ? -2.432 3.406 -2.578 1.00 98.62 196 MET A C 1
ATOM 1503 O O . MET A 1 196 ? -1.703 2.659 -3.225 1.00 98.62 196 MET A O 1
ATOM 1507 N N . VAL A 1 197 ? -3.762 3.296 -2.622 1.00 98.62 197 VAL A N 1
ATOM 1508 C CA . VAL A 1 197 ? -4.474 2.297 -3.440 1.00 98.62 197 VAL A CA 1
ATOM 1509 C C . VAL A 1 197 ? -4.306 2.476 -4.948 1.00 98.62 197 VAL A C 1
ATOM 1511 O O . VAL A 1 197 ? -4.629 1.561 -5.702 1.00 98.62 197 VAL A O 1
ATOM 1514 N N . ASP A 1 198 ? -3.816 3.629 -5.406 1.00 98.81 198 ASP A N 1
ATOM 1515 C CA . ASP A 1 198 ? -3.564 3.885 -6.824 1.00 98.81 198 ASP A CA 1
ATOM 1516 C C . ASP A 1 198 ? -2.284 3.184 -7.317 1.00 98.81 198 ASP A C 1
ATOM 1518 O O . ASP A 1 198 ? -2.082 3.058 -8.527 1.00 98.81 198 ASP A O 1
ATOM 1522 N N . LEU A 1 199 ? -1.419 2.710 -6.409 1.00 98.69 199 LEU A N 1
ATOM 1523 C CA . LEU A 1 199 ? -0.106 2.168 -6.762 1.00 98.69 199 LEU A CA 1
ATOM 1524 C C . LEU A 1 199 ? -0.219 0.834 -7.514 1.00 98.69 199 LEU A C 1
ATOM 1526 O O . LEU A 1 199 ? 0.216 0.749 -8.663 1.00 98.69 199 LEU A O 1
ATOM 1530 N N . ALA A 1 200 ? -0.876 -0.175 -6.930 1.00 98.69 200 ALA A N 1
ATOM 1531 C CA . ALA A 1 200 ? -1.052 -1.486 -7.564 1.00 98.69 200 ALA A CA 1
ATOM 1532 C C . ALA A 1 200 ? -1.656 -1.423 -8.984 1.00 98.69 200 ALA A C 1
ATOM 1534 O O . ALA A 1 200 ? -1.067 -2.015 -9.895 1.00 98.69 200 ALA A O 1
ATOM 1535 N N . PRO A 1 201 ? -2.778 -0.714 -9.243 1.00 98.75 201 PRO A N 1
ATOM 1536 C CA . PRO A 1 201 ? -3.325 -0.637 -10.595 1.00 98.75 201 PRO A CA 1
ATOM 1537 C C . PRO A 1 201 ? -2.444 0.159 -11.559 1.00 98.75 201 PRO A C 1
ATOM 1539 O O . PRO A 1 201 ? -2.376 -0.191 -12.736 1.00 98.75 201 PRO A O 1
ATOM 1542 N N . THR A 1 202 ? -1.740 1.191 -11.083 1.00 98.81 202 THR A N 1
ATOM 1543 C CA . THR A 1 202 ? -0.800 1.958 -11.914 1.00 98.81 202 THR A CA 1
ATOM 1544 C C . THR A 1 202 ? 0.367 1.086 -12.371 1.00 98.81 202 THR A C 1
ATOM 1546 O O . THR A 1 202 ? 0.666 1.051 -13.565 1.00 98.81 202 THR A O 1
ATOM 1549 N N . LEU A 1 203 ? 0.967 0.312 -11.461 1.00 98.69 203 LEU A N 1
ATOM 1550 C CA . LEU A 1 203 ? 2.041 -0.622 -11.812 1.00 98.69 203 LEU A CA 1
ATOM 1551 C C . LEU A 1 203 ? 1.541 -1.784 -12.673 1.00 98.69 203 LEU A C 1
ATOM 1553 O O . LEU A 1 203 ? 2.232 -2.204 -13.595 1.00 98.69 203 LEU A O 1
ATOM 1557 N N . SER A 1 204 ? 0.315 -2.255 -12.440 1.00 98.62 204 SER A N 1
ATOM 1558 C CA . SER A 1 204 ? -0.292 -3.299 -13.270 1.00 98.62 204 SER A CA 1
ATOM 1559 C C . SER A 1 204 ? -0.483 -2.841 -14.718 1.00 98.62 204 SER A C 1
ATOM 1561 O O . SER A 1 204 ? -0.168 -3.580 -15.648 1.00 98.62 204 SER A O 1
ATOM 1563 N N . ALA A 1 205 ? -0.948 -1.603 -14.922 1.00 98.50 205 ALA A N 1
ATOM 1564 C CA . ALA A 1 205 ? -1.081 -1.024 -16.256 1.00 98.50 205 ALA A CA 1
ATOM 1565 C C . ALA A 1 205 ? 0.281 -0.819 -16.936 1.00 98.50 205 ALA A C 1
ATOM 1567 O O . ALA A 1 205 ? 0.413 -1.126 -18.118 1.00 98.50 205 ALA A O 1
ATOM 1568 N N . LEU A 1 206 ? 1.290 -0.351 -16.191 1.00 98.25 206 LEU A N 1
ATOM 1569 C CA . LEU A 1 206 ? 2.659 -0.195 -16.689 1.00 98.25 206 LEU A CA 1
ATOM 1570 C C . LEU A 1 206 ? 3.263 -1.533 -17.149 1.00 98.25 206 LEU A C 1
ATOM 1572 O O . LEU A 1 206 ? 3.870 -1.595 -18.214 1.00 98.25 206 LEU A O 1
ATOM 1576 N N . LEU A 1 207 ? 3.052 -2.603 -16.378 1.00 97.25 207 LEU A N 1
ATOM 1577 C CA . LEU A 1 207 ? 3.521 -3.958 -16.693 1.00 97.25 207 LEU A CA 1
ATOM 1578 C C . LEU A 1 207 ? 2.658 -4.678 -17.746 1.00 97.25 207 LEU A C 1
ATOM 1580 O O . LEU A 1 207 ? 3.017 -5.769 -18.189 1.00 97.25 207 LEU A O 1
ATOM 1584 N N . GLY A 1 208 ? 1.508 -4.112 -18.131 1.00 96.88 208 GLY A N 1
ATOM 1585 C CA . GLY A 1 208 ? 0.564 -4.748 -19.053 1.00 96.88 208 GLY A CA 1
ATOM 1586 C C . GLY A 1 208 ? -0.089 -6.021 -18.494 1.00 96.88 208 GLY A C 1
ATOM 1587 O O . GLY A 1 208 ? -0.405 -6.931 -19.259 1.00 96.88 208 GLY A O 1
ATOM 1588 N N . ILE A 1 209 ? -0.279 -6.102 -17.174 1.00 97.50 209 ILE A N 1
ATOM 1589 C CA . ILE A 1 209 ? -0.864 -7.257 -16.468 1.00 97.50 209 ILE A CA 1
ATOM 1590 C C . ILE A 1 209 ? -2.280 -6.961 -15.960 1.00 97.50 209 ILE A C 1
ATOM 1592 O O . ILE A 1 209 ? -2.785 -5.841 -16.057 1.00 97.50 209 ILE A O 1
ATOM 1596 N N . ASN A 1 210 ? -2.955 -7.974 -15.408 1.00 97.12 210 ASN A N 1
ATOM 1597 C CA . ASN A 1 210 ? -4.288 -7.790 -14.838 1.00 97.12 210 ASN A CA 1
ATOM 1598 C C . ASN A 1 210 ? -4.260 -6.851 -13.619 1.00 97.12 210 ASN A C 1
ATOM 1600 O O . ASN A 1 210 ? -3.376 -6.944 -12.769 1.00 97.12 210 ASN A O 1
ATOM 1604 N N . LEU A 1 211 ? -5.276 -5.993 -13.497 1.00 98.50 211 LEU A N 1
ATOM 1605 C CA . LEU A 1 211 ? -5.500 -5.209 -12.280 1.00 98.50 211 LEU A CA 1
ATOM 1606 C C . LEU A 1 211 ? -5.883 -6.158 -11.128 1.00 98.50 211 LEU A C 1
ATOM 1608 O O . LEU A 1 211 ? -6.770 -6.994 -11.341 1.00 98.50 211 LEU A O 1
ATOM 1612 N N . PRO A 1 212 ? -5.296 -6.027 -9.922 1.00 98.31 212 PRO A N 1
ATOM 1613 C CA . PRO A 1 212 ? -5.706 -6.816 -8.768 1.00 98.31 212 PRO A CA 1
ATOM 1614 C C . PRO A 1 212 ? -7.207 -6.684 -8.511 1.00 98.31 212 PRO A C 1
ATOM 1616 O O . PRO A 1 212 ? -7.762 -5.581 -8.539 1.00 98.31 212 PRO A O 1
ATOM 1619 N N . ALA A 1 213 ? -7.871 -7.811 -8.258 1.00 97.75 213 ALA A N 1
ATOM 1620 C CA . ALA A 1 213 ? -9.331 -7.898 -8.208 1.00 97.75 213 ALA A CA 1
ATOM 1621 C C . ALA A 1 213 ? -9.982 -6.921 -7.211 1.00 97.75 213 ALA A C 1
ATOM 1623 O O . ALA A 1 213 ? -11.057 -6.386 -7.493 1.00 97.75 213 ALA A O 1
ATOM 1624 N N . SER A 1 214 ? -9.318 -6.652 -6.084 1.00 97.38 214 SER A N 1
ATOM 1625 C CA . SER A 1 214 ? -9.839 -5.803 -5.003 1.00 97.38 214 SER A CA 1
ATOM 1626 C C . SER A 1 214 ? -9.438 -4.330 -5.117 1.00 97.38 214 SER A C 1
ATOM 1628 O O . SER A 1 214 ? -9.786 -3.543 -4.239 1.00 97.38 214 SER A O 1
ATOM 1630 N N . THR A 1 215 ? -8.773 -3.937 -6.210 1.00 97.62 215 THR A N 1
ATOM 1631 C CA . THR A 1 215 ? -8.339 -2.556 -6.459 1.00 97.62 215 THR A CA 1
ATOM 1632 C C . THR A 1 215 ? -9.469 -1.550 -6.226 1.00 97.62 215 THR A C 1
ATOM 1634 O O . THR A 1 215 ? -10.524 -1.608 -6.867 1.00 97.62 215 THR A O 1
ATOM 1637 N N . GLN A 1 216 ? -9.211 -0.572 -5.362 1.00 98.44 216 GLN A N 1
ATOM 1638 C CA . GLN A 1 216 ? -10.056 0.598 -5.127 1.00 98.44 216 GLN A CA 1
ATOM 1639 C C . GLN A 1 216 ? -9.502 1.875 -5.770 1.00 98.44 216 GLN A C 1
ATOM 1641 O O . GLN A 1 216 ? -10.230 2.864 -5.849 1.00 98.44 216 GLN A O 1
ATOM 1646 N N . GLY A 1 217 ? -8.236 1.865 -6.194 1.00 97.25 217 GLY A N 1
ATOM 1647 C CA . GLY A 1 217 ? -7.561 3.012 -6.794 1.00 97.25 217 GLY A CA 1
ATOM 1648 C C . GLY A 1 217 ? -7.762 3.170 -8.299 1.00 97.25 217 GLY A C 1
ATOM 1649 O O . GLY A 1 217 ? -8.279 2.297 -8.999 1.00 97.25 217 GLY A O 1
ATOM 1650 N N . GLU A 1 218 ? -7.318 4.318 -8.794 1.00 97.69 218 GLU A N 1
ATOM 1651 C CA . GLU A 1 218 ? -7.295 4.682 -10.206 1.00 97.69 218 GLU A CA 1
ATOM 1652 C C . GLU A 1 218 ? -5.900 4.488 -10.797 1.00 97.69 218 GLU A C 1
ATOM 1654 O O . GLU A 1 218 ? -4.894 4.871 -10.201 1.00 97.69 218 GLU A O 1
ATOM 1659 N N . VAL A 1 219 ? -5.846 3.973 -12.024 1.00 98.44 219 VAL A N 1
ATOM 1660 C CA . VAL A 1 219 ? -4.612 3.955 -12.814 1.00 98.44 219 VAL A CA 1
ATOM 1661 C C . VAL A 1 219 ? -4.226 5.393 -13.155 1.00 98.44 219 VAL A C 1
ATOM 1663 O O . VAL A 1 219 ? -4.997 6.103 -13.806 1.00 98.44 219 VAL A O 1
ATOM 1666 N N . LYS A 1 220 ? -3.021 5.824 -12.774 1.00 98.19 220 LYS A N 1
ATOM 1667 C CA . LYS A 1 220 ? -2.498 7.165 -13.088 1.00 98.19 220 LYS A CA 1
ATOM 1668 C C . LYS A 1 220 ? -1.929 7.232 -14.499 1.00 98.19 220 LYS A C 1
ATOM 1670 O O . LYS A 1 220 ? -0.728 7.352 -14.712 1.00 98.19 220 LYS A O 1
ATOM 1675 N N . THR A 1 221 ? -2.808 7.117 -15.494 1.00 97.25 221 THR A N 1
ATOM 1676 C CA . THR A 1 221 ? -2.428 7.086 -16.917 1.00 97.25 221 THR A CA 1
ATOM 1677 C C . THR A 1 221 ? -1.736 8.364 -17.390 1.00 97.25 221 THR A C 1
ATOM 1679 O O . THR A 1 221 ? -0.983 8.331 -18.352 1.00 97.25 221 THR A O 1
ATOM 1682 N N . ASP A 1 222 ? -1.976 9.498 -16.733 1.00 97.06 222 ASP A N 1
ATOM 1683 C CA . ASP A 1 222 ? -1.301 10.768 -17.007 1.00 97.06 222 ASP A CA 1
ATOM 1684 C C . ASP A 1 222 ? 0.202 10.730 -16.683 1.00 97.06 222 ASP A C 1
ATOM 1686 O O . ASP A 1 222 ? 0.989 11.433 -17.328 1.00 97.06 222 ASP A O 1
ATOM 1690 N N . MET A 1 223 ? 0.611 9.864 -15.753 1.00 98.19 223 MET A N 1
ATOM 1691 C CA . MET A 1 223 ? 2.011 9.600 -15.412 1.00 98.19 223 MET A CA 1
ATOM 1692 C C . MET A 1 223 ? 2.688 8.603 -16.359 1.00 98.19 223 MET A C 1
ATOM 1694 O O . MET A 1 223 ? 3.905 8.457 -16.288 1.00 98.19 223 MET A O 1
ATOM 1698 N N . LEU A 1 224 ? 1.947 7.919 -17.239 1.00 98.25 224 LEU A N 1
ATOM 1699 C CA . LEU A 1 224 ? 2.462 6.784 -18.010 1.00 98.25 224 LEU A CA 1
ATOM 1700 C C . LEU A 1 224 ? 2.425 7.020 -19.528 1.00 98.25 224 LEU A C 1
ATOM 1702 O O . LEU A 1 224 ? 1.471 7.563 -20.084 1.00 98.25 224 LEU A O 1
ATOM 1706 N N . THR A 1 225 ? 3.458 6.548 -20.222 1.00 97.25 225 THR A N 1
ATOM 1707 C CA . THR A 1 225 ? 3.429 6.278 -21.664 1.00 97.25 225 THR A CA 1
ATOM 1708 C C . THR A 1 225 ? 3.147 4.789 -21.849 1.00 97.25 225 THR A C 1
ATOM 1710 O O . THR A 1 225 ? 4.055 3.965 -21.763 1.00 97.25 225 THR A O 1
ATOM 1713 N N . LEU A 1 226 ? 1.882 4.446 -22.090 1.00 96.81 226 LEU A N 1
ATOM 1714 C CA . LEU A 1 226 ? 1.447 3.060 -22.262 1.00 96.81 226 LEU A CA 1
ATOM 1715 C C . LEU A 1 226 ? 1.424 2.646 -23.745 1.00 96.81 226 LEU A C 1
ATOM 1717 O O . LEU A 1 226 ? 1.142 3.486 -24.606 1.00 96.81 226 LEU A O 1
ATOM 1721 N N . PRO A 1 227 ? 1.671 1.360 -24.058 1.00 95.94 227 PRO A N 1
ATOM 1722 C CA . PRO A 1 227 ? 1.418 0.802 -25.384 1.00 95.94 227 PRO A CA 1
ATOM 1723 C C . PRO A 1 227 ? -0.036 1.008 -25.844 1.00 95.94 227 PRO A C 1
ATOM 1725 O O . PRO A 1 227 ? -0.965 1.022 -25.035 1.00 95.94 227 PRO A O 1
ATOM 1728 N N . GLU A 1 228 ? -0.245 1.149 -27.155 1.00 95.81 228 GLU A N 1
ATOM 1729 C CA . GLU A 1 228 ? -1.566 1.442 -27.739 1.00 95.81 228 GLU A CA 1
ATOM 1730 C C . GLU A 1 228 ? -2.609 0.359 -27.420 1.00 95.81 228 GLU A C 1
ATOM 1732 O O . GLU A 1 228 ? -3.764 0.659 -27.130 1.00 95.81 228 GLU A O 1
ATOM 1737 N N . ASP A 1 229 ? -2.209 -0.910 -27.436 1.00 95.88 229 ASP A N 1
ATOM 1738 C CA . ASP A 1 229 ? -3.073 -2.035 -27.082 1.00 95.88 229 ASP A CA 1
ATOM 1739 C C . ASP A 1 229 ? -3.498 -1.997 -25.608 1.00 95.88 229 ASP A C 1
ATOM 1741 O O . ASP A 1 229 ? -4.673 -2.227 -25.308 1.00 95.88 229 ASP A O 1
ATOM 1745 N N . VAL A 1 230 ? -2.589 -1.616 -24.704 1.00 96.38 230 VAL A N 1
ATOM 1746 C CA . VAL A 1 230 ? -2.908 -1.383 -23.288 1.00 96.38 230 VAL A CA 1
ATOM 1747 C C . VAL A 1 230 ? -3.874 -0.205 -23.143 1.00 96.38 230 VAL A C 1
ATOM 1749 O O . VAL A 1 230 ? -4.891 -0.345 -22.466 1.00 96.38 230 VAL A O 1
ATOM 1752 N N . LEU A 1 231 ? -3.633 0.928 -23.815 1.00 95.81 231 LEU A N 1
ATOM 1753 C CA . LEU A 1 231 ? -4.526 2.099 -23.777 1.00 95.81 231 LEU A CA 1
ATOM 1754 C C . LEU A 1 231 ? -5.948 1.777 -24.259 1.00 95.81 231 LEU A C 1
ATOM 1756 O O . LEU A 1 231 ? -6.921 2.274 -23.690 1.00 95.81 231 LEU A O 1
ATOM 1760 N N . ILE A 1 232 ? -6.076 0.931 -25.283 1.00 97.00 232 ILE A N 1
ATOM 1761 C CA . ILE A 1 232 ? -7.370 0.489 -25.815 1.00 97.00 232 ILE A CA 1
ATOM 1762 C C . ILE A 1 232 ? -8.082 -0.456 -24.836 1.00 97.00 232 ILE A C 1
ATOM 1764 O O . ILE A 1 232 ? -9.298 -0.350 -24.658 1.00 97.00 232 ILE A O 1
ATOM 1768 N N . ALA A 1 233 ? -7.355 -1.388 -24.212 1.00 97.12 233 ALA A N 1
ATOM 1769 C CA . ALA A 1 233 ? -7.937 -2.409 -23.340 1.00 97.12 233 ALA A CA 1
ATOM 1770 C C . ALA A 1 233 ? -8.265 -1.896 -21.927 1.00 97.12 233 ALA A C 1
ATOM 1772 O O . ALA A 1 233 ? -9.238 -2.347 -21.313 1.00 97.12 233 ALA A O 1
ATOM 1773 N N . LEU A 1 234 ? -7.475 -0.949 -21.413 1.00 97.75 234 LEU A N 1
ATOM 1774 C CA . LEU A 1 234 ? -7.514 -0.521 -20.018 1.00 97.75 234 LEU A CA 1
ATOM 1775 C C . LEU A 1 234 ? -8.896 -0.028 -19.551 1.00 97.75 234 LEU A C 1
ATOM 1777 O O . LEU A 1 234 ? -9.341 -0.495 -18.504 1.00 97.75 234 LEU A O 1
ATOM 1781 N N . PRO A 1 235 ? -9.641 0.821 -20.292 1.00 97.75 235 PRO A N 1
ATOM 1782 C CA . PRO A 1 235 ? -10.950 1.290 -19.832 1.00 97.75 235 PRO A CA 1
ATOM 1783 C C . PRO A 1 235 ? -11.959 0.158 -19.598 1.00 97.75 235 PRO A C 1
ATOM 1785 O O . PRO A 1 235 ? -12.731 0.203 -18.639 1.00 97.75 235 PRO A O 1
ATOM 1788 N N . ALA A 1 236 ? -11.948 -0.867 -20.458 1.00 98.00 236 ALA A N 1
ATOM 1789 C CA . ALA A 1 236 ? -12.812 -2.033 -20.306 1.00 98.00 236 ALA A CA 1
ATOM 1790 C C . ALA A 1 236 ? -12.367 -2.892 -19.114 1.00 98.00 236 ALA A C 1
ATOM 1792 O O . ALA A 1 236 ? -13.196 -3.237 -18.276 1.00 98.00 236 ALA A O 1
ATOM 1793 N N . ALA A 1 237 ? -11.061 -3.150 -18.983 1.00 97.88 237 ALA A N 1
ATOM 1794 C CA . ALA A 1 237 ? -10.504 -3.902 -17.860 1.00 97.88 237 ALA A CA 1
ATOM 1795 C C . ALA A 1 237 ? -10.791 -3.231 -16.503 1.00 97.88 237 ALA A C 1
ATOM 1797 O O . ALA A 1 237 ? -11.199 -3.906 -15.559 1.00 97.88 237 ALA A O 1
ATOM 1798 N N . THR A 1 238 ? -10.647 -1.905 -16.409 1.00 98.44 238 THR A N 1
ATOM 1799 C CA . THR A 1 238 ? -11.000 -1.133 -15.208 1.00 98.44 238 THR A CA 1
ATOM 1800 C C . THR A 1 238 ? -12.496 -1.209 -14.919 1.00 98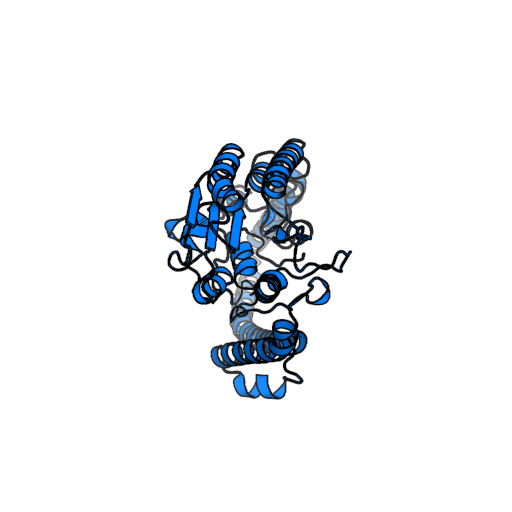.44 238 THR A C 1
ATOM 1802 O O . THR A 1 238 ? -12.876 -1.455 -13.778 1.00 98.44 238 THR A O 1
ATOM 1805 N N . SER A 1 239 ? -13.355 -1.043 -15.932 1.00 98.06 239 SER A N 1
ATOM 1806 C CA . SER A 1 239 ? -14.811 -1.167 -15.763 1.00 98.06 239 SER A CA 1
ATOM 1807 C C . SER A 1 239 ? -15.197 -2.547 -15.224 1.00 98.06 239 SER A C 1
ATOM 1809 O O . SER A 1 239 ? -15.957 -2.642 -14.261 1.00 98.06 239 SER A O 1
ATOM 1811 N N . ASP A 1 240 ? -14.669 -3.617 -15.817 1.00 98.00 240 ASP A N 1
ATOM 1812 C CA . ASP A 1 240 ? -14.989 -4.990 -15.423 1.00 98.00 240 ASP A CA 1
ATOM 1813 C C . ASP A 1 240 ? -14.483 -5.307 -14.011 1.00 98.00 240 ASP A C 1
ATOM 1815 O O . ASP A 1 240 ? -15.224 -5.878 -13.206 1.00 98.00 240 ASP A O 1
ATOM 1819 N N . GLN A 1 241 ? -13.266 -4.872 -13.670 1.00 98.00 241 GLN A N 1
ATOM 1820 C CA . GLN A 1 241 ? -12.712 -5.030 -12.325 1.00 98.00 241 GLN A CA 1
ATOM 1821 C C . GLN A 1 241 ? -13.550 -4.277 -11.279 1.00 98.00 241 GLN A C 1
ATOM 1823 O O . GLN A 1 241 ? -13.939 -4.866 -10.270 1.00 98.00 241 GLN A O 1
ATOM 1828 N N . GLN A 1 242 ? -13.904 -3.012 -11.530 1.00 98.31 242 GLN A N 1
ATOM 1829 C CA . GLN A 1 242 ? -14.687 -2.205 -10.589 1.00 98.31 242 GLN A CA 1
ATOM 1830 C C . GLN A 1 242 ? -16.116 -2.730 -10.402 1.00 98.31 242 GLN A C 1
ATOM 1832 O O . GLN A 1 242 ? -16.636 -2.736 -9.281 1.00 98.31 242 GLN A O 1
ATOM 1837 N N . LEU A 1 243 ? -16.758 -3.215 -11.470 1.00 97.75 243 LEU A N 1
ATOM 1838 C CA . LEU A 1 243 ? -18.063 -3.870 -11.371 1.00 97.75 243 LEU A CA 1
ATOM 1839 C C . LEU A 1 243 ? -17.981 -5.200 -10.614 1.00 97.75 243 LEU A C 1
ATOM 1841 O O . LEU A 1 243 ? -18.868 -5.493 -9.807 1.00 97.75 243 LEU A O 1
ATOM 1845 N N . GLY A 1 244 ? -16.923 -5.983 -10.842 1.00 97.69 244 GLY A N 1
ATOM 1846 C CA . GLY A 1 244 ? -16.648 -7.216 -10.108 1.00 97.69 244 GLY A CA 1
ATOM 1847 C C . GLY A 1 244 ? -16.514 -6.964 -8.607 1.00 97.69 244 GLY A C 1
ATOM 1848 O O . GLY A 1 244 ? -17.229 -7.587 -7.816 1.00 97.69 244 GLY A O 1
ATOM 1849 N N . LEU A 1 245 ? -15.686 -5.987 -8.223 1.00 97.88 245 LEU A N 1
ATOM 1850 C CA . LEU A 1 245 ? -15.509 -5.571 -6.833 1.00 97.88 245 LEU A CA 1
ATOM 1851 C C . LEU A 1 245 ? -16.826 -5.095 -6.208 1.00 97.88 245 LEU A C 1
ATOM 1853 O O . LEU A 1 245 ? -17.216 -5.581 -5.147 1.00 97.88 245 LEU A O 1
ATOM 1857 N N . LEU A 1 246 ? -17.551 -4.183 -6.866 1.00 98.19 246 LEU A N 1
ATOM 1858 C CA . LEU A 1 246 ? -18.825 -3.678 -6.350 1.00 98.19 246 LEU A CA 1
ATOM 1859 C C . LEU A 1 246 ? -19.851 -4.805 -6.170 1.00 98.19 246 LEU A C 1
ATOM 1861 O O . LEU A 1 246 ? -20.572 -4.826 -5.171 1.00 98.19 246 LEU A O 1
ATOM 1865 N N . SER A 1 247 ? -19.928 -5.737 -7.122 1.00 97.50 247 SER A N 1
ATOM 1866 C CA . SER A 1 247 ? -20.831 -6.885 -7.048 1.00 97.50 247 SER A CA 1
ATOM 1867 C C . SER A 1 247 ? -20.476 -7.801 -5.876 1.00 97.50 247 SER A C 1
ATOM 1869 O O . SER A 1 247 ? -21.360 -8.166 -5.098 1.00 97.50 247 SER A O 1
ATOM 1871 N N . ALA A 1 248 ? -19.193 -8.140 -5.716 1.00 97.06 248 ALA A N 1
ATOM 1872 C CA . ALA A 1 248 ? -18.714 -8.964 -4.610 1.00 97.06 248 ALA A CA 1
ATOM 1873 C C . ALA A 1 248 ? -18.978 -8.289 -3.254 1.00 97.06 248 ALA A C 1
ATOM 1875 O O . ALA A 1 248 ? -19.573 -8.903 -2.366 1.00 97.06 248 ALA A O 1
ATOM 1876 N N . TYR A 1 249 ? -18.637 -7.002 -3.125 1.00 97.25 249 TYR A N 1
ATOM 1877 C CA . TYR A 1 249 ? -18.862 -6.220 -1.910 1.00 97.25 249 TYR A CA 1
ATOM 1878 C C . TYR A 1 249 ? -20.351 -6.142 -1.562 1.00 97.25 249 TYR A C 1
ATOM 1880 O O . TYR A 1 249 ? -20.754 -6.470 -0.446 1.00 97.25 249 TYR A O 1
ATOM 1888 N N . ALA A 1 250 ? -21.196 -5.751 -2.524 1.00 97.38 250 ALA A N 1
ATOM 1889 C CA . ALA A 1 250 ? -22.634 -5.627 -2.315 1.00 97.38 250 ALA A CA 1
ATOM 1890 C C . ALA A 1 250 ? -23.279 -6.970 -1.953 1.00 97.38 250 ALA A C 1
ATOM 1892 O O . ALA A 1 250 ? -24.177 -6.986 -1.110 1.00 97.38 250 ALA A O 1
ATOM 1893 N N . SER A 1 251 ? -22.812 -8.081 -2.534 1.00 97.19 251 SER A N 1
ATOM 1894 C CA . SER A 1 251 ? -23.286 -9.419 -2.176 1.00 97.19 251 SER A CA 1
ATOM 1895 C C . SER A 1 251 ? -22.891 -9.802 -0.752 1.00 97.19 251 SER A C 1
ATOM 1897 O O . SER A 1 251 ? -23.752 -10.194 0.038 1.00 97.19 251 SER A O 1
ATOM 1899 N N . ALA A 1 252 ? -21.633 -9.571 -0.365 1.00 95.19 252 ALA A N 1
ATOM 1900 C CA . ALA A 1 252 ? -21.134 -9.877 0.977 1.00 95.19 252 ALA A CA 1
ATOM 1901 C C . ALA A 1 252 ? -21.920 -9.170 2.100 1.00 95.19 252 ALA A C 1
ATOM 1903 O O . ALA A 1 252 ? -21.986 -9.659 3.230 1.00 95.19 252 ALA A O 1
ATOM 1904 N N . ILE A 1 253 ? -22.548 -8.027 1.804 1.00 95.12 253 ILE A N 1
ATOM 1905 C CA . ILE A 1 253 ? -23.351 -7.265 2.769 1.00 95.12 253 ILE A CA 1
ATOM 1906 C C . ILE A 1 253 ? -24.866 -7.290 2.501 1.00 95.12 253 ILE A C 1
ATOM 1908 O O . ILE A 1 253 ? -25.605 -6.597 3.207 1.00 95.12 253 ILE A O 1
ATOM 1912 N N . GLY A 1 254 ? -25.338 -8.062 1.515 1.00 95.25 254 GLY A N 1
ATOM 1913 C CA . GLY A 1 254 ? -26.759 -8.193 1.162 1.00 95.25 254 GLY A CA 1
ATOM 1914 C C . GLY A 1 254 ? -27.402 -6.891 0.663 1.00 95.25 254 GLY A C 1
ATOM 1915 O O . GLY A 1 254 ? -28.488 -6.507 1.115 1.00 95.25 254 GLY A O 1
ATOM 1916 N N . LYS A 1 255 ? -26.699 -6.146 -0.198 1.00 95.38 255 LYS A N 1
ATOM 1917 C CA . LYS A 1 255 ? -27.101 -4.832 -0.735 1.00 95.38 255 LYS A CA 1
ATOM 1918 C C . LYS A 1 255 ? -27.068 -4.750 -2.264 1.00 95.38 255 LYS A C 1
ATOM 1920 O O . LYS A 1 255 ? -27.039 -3.650 -2.812 1.00 95.38 255 LYS A O 1
ATOM 1925 N N . GLU A 1 256 ? -27.153 -5.871 -2.967 1.00 94.94 256 GLU A N 1
ATOM 1926 C CA . GLU A 1 256 ? -27.039 -5.972 -4.431 1.00 94.94 256 GLU A CA 1
ATOM 1927 C C . GLU A 1 256 ? -28.074 -5.109 -5.167 1.00 94.94 256 GLU A C 1
ATOM 1929 O O . GLU A 1 256 ? -27.767 -4.379 -6.102 1.00 94.94 256 GLU A O 1
ATOM 1934 N N . THR A 1 257 ? -29.332 -5.122 -4.720 1.00 90.81 257 THR A N 1
ATOM 1935 C CA . THR A 1 257 ? -30.367 -4.276 -5.345 1.00 90.81 257 THR A CA 1
ATOM 1936 C C . THR A 1 257 ? -30.127 -2.786 -5.084 1.00 90.81 257 THR A C 1
ATOM 1938 O O . THR A 1 257 ? -30.526 -1.941 -5.883 1.00 90.81 257 THR A O 1
ATOM 1941 N N . THR A 1 258 ? -29.513 -2.442 -3.951 1.00 90.75 258 THR A N 1
ATOM 1942 C CA . THR A 1 258 ? -29.203 -1.051 -3.608 1.00 90.75 258 THR A CA 1
ATOM 1943 C C . THR A 1 258 ? -28.008 -0.552 -4.409 1.00 90.75 258 THR A C 1
ATOM 1945 O O . THR A 1 258 ? -28.073 0.566 -4.910 1.00 90.75 258 THR A O 1
ATOM 1948 N N . SER A 1 259 ? -26.965 -1.370 -4.591 1.00 91.38 259 SER A N 1
ATOM 1949 C CA . SER A 1 259 ? -25.790 -0.991 -5.384 1.00 91.38 259 SER A CA 1
ATOM 1950 C C . SER A 1 259 ? -26.182 -0.623 -6.816 1.00 91.38 259 SER A C 1
ATOM 1952 O O . SER A 1 259 ? -25.860 0.469 -7.273 1.00 91.38 259 SER A O 1
ATOM 1954 N N . LEU A 1 260 ? -26.996 -1.460 -7.470 1.00 90.12 260 LEU A N 1
ATOM 1955 C CA . LEU A 1 260 ? -27.497 -1.218 -8.829 1.00 90.12 260 LEU A CA 1
ATOM 1956 C C . LEU A 1 260 ? -28.328 0.066 -8.961 1.00 90.12 260 LEU A C 1
ATOM 1958 O O . LEU A 1 260 ? -28.366 0.665 -10.029 1.00 90.12 260 LEU A O 1
ATOM 1962 N N . LYS A 1 261 ? -29.018 0.489 -7.895 1.00 93.38 261 LYS A N 1
ATOM 1963 C CA . LYS A 1 261 ? -29.802 1.736 -7.894 1.00 93.38 261 LYS A CA 1
ATOM 1964 C C . LYS A 1 261 ? -28.939 2.982 -7.719 1.00 93.38 261 LYS A C 1
ATOM 1966 O O . LYS A 1 261 ? -29.357 4.056 -8.140 1.00 93.38 261 LYS A O 1
ATOM 1971 N N . LEU A 1 262 ? -27.814 2.853 -7.021 1.00 93.38 262 LEU A N 1
ATOM 1972 C CA . LEU A 1 262 ? -26.919 3.967 -6.713 1.00 93.38 262 LEU A CA 1
ATOM 1973 C C . LEU A 1 262 ? -25.882 4.199 -7.816 1.00 93.38 262 LEU A C 1
ATOM 1975 O O . LEU A 1 262 ? -25.447 5.336 -7.982 1.00 93.38 262 LEU A O 1
ATOM 1979 N N . LEU A 1 263 ? -25.522 3.148 -8.555 1.00 95.81 263 LEU A N 1
ATOM 1980 C CA . LEU A 1 263 ? -24.539 3.196 -9.630 1.00 95.81 263 LEU A CA 1
ATOM 1981 C C . LEU A 1 263 ? -25.016 4.077 -10.794 1.00 95.81 263 LEU A C 1
ATOM 1983 O O . LEU A 1 263 ? -26.113 3.900 -11.325 1.00 95.81 263 LEU A O 1
ATOM 1987 N N . LYS A 1 264 ? -24.168 5.017 -11.203 1.00 95.25 264 LYS A N 1
ATOM 1988 C CA . LYS A 1 264 ? -24.382 5.958 -12.312 1.00 95.25 264 LYS A CA 1
ATOM 1989 C C . LYS A 1 264 ? -23.456 5.674 -13.492 1.00 95.25 264 LYS A C 1
ATOM 1991 O O . LYS A 1 264 ? -23.829 5.951 -14.629 1.00 95.25 264 LYS A O 1
ATOM 1996 N N . SER A 1 265 ? -22.259 5.156 -13.234 1.00 95.00 265 SER A N 1
ATOM 1997 C CA . SER A 1 265 ? -21.250 4.797 -14.230 1.00 95.00 265 SER A CA 1
ATOM 1998 C C . SER A 1 265 ? -20.318 3.709 -13.696 1.00 95.00 265 SER A C 1
ATOM 2000 O O . SER A 1 265 ? -20.266 3.475 -12.497 1.00 95.00 265 SER A O 1
ATOM 2002 N N . ASN A 1 266 ? -19.523 3.097 -14.569 1.00 94.25 266 ASN A N 1
ATOM 2003 C CA . ASN A 1 266 ? -18.556 2.065 -14.175 1.00 94.25 266 ASN A CA 1
ATOM 2004 C C . ASN A 1 266 ? -17.163 2.649 -13.874 1.00 94.25 266 ASN A C 1
ATOM 2006 O O . ASN A 1 266 ? -16.163 1.942 -13.967 1.00 94.25 266 ASN A O 1
ATOM 2010 N N . SER A 1 267 ? -17.073 3.955 -13.603 1.00 96.25 267 SER A N 1
ATOM 2011 C CA . SER A 1 267 ? -15.808 4.589 -13.228 1.00 96.25 267 SER A CA 1
ATOM 2012 C C . SER A 1 267 ? -15.434 4.225 -11.795 1.00 96.25 267 SER A C 1
ATOM 2014 O O . SER A 1 267 ? -16.317 4.001 -10.967 1.00 96.25 267 SER A O 1
ATOM 2016 N N . VAL A 1 268 ? -14.133 4.243 -11.494 1.00 97.31 268 VAL A N 1
ATOM 2017 C CA . VAL A 1 268 ? -13.615 4.016 -10.136 1.00 97.31 268 VAL A CA 1
ATOM 2018 C C . VAL A 1 268 ? -14.273 4.976 -9.140 1.00 97.31 268 VAL A C 1
ATOM 2020 O O . VAL A 1 268 ? -14.820 4.547 -8.130 1.00 97.31 268 VAL A O 1
ATOM 2023 N N . ALA A 1 269 ? -14.312 6.276 -9.446 1.00 97.31 269 ALA A N 1
ATOM 2024 C CA . ALA A 1 269 ? -14.922 7.268 -8.563 1.00 97.31 269 ALA A CA 1
ATOM 2025 C C . ALA A 1 269 ? -16.385 6.945 -8.191 1.00 97.31 269 ALA A C 1
ATOM 2027 O O . ALA A 1 269 ? -16.782 7.101 -7.033 1.00 97.31 269 ALA A O 1
ATOM 2028 N N . ASP A 1 270 ? -17.198 6.488 -9.149 1.00 97.75 270 ASP A N 1
ATOM 2029 C CA . ASP A 1 270 ? -18.610 6.194 -8.896 1.00 97.75 270 ASP A CA 1
ATOM 2030 C C . ASP A 1 270 ? -18.800 4.850 -8.178 1.00 97.75 270 ASP A C 1
ATOM 2032 O O . ASP A 1 270 ? -19.526 4.796 -7.185 1.00 97.75 270 ASP A O 1
ATOM 2036 N N . THR A 1 271 ? -18.096 3.785 -8.582 1.00 97.75 271 THR A N 1
ATOM 2037 C CA . THR A 1 271 ? -18.166 2.483 -7.892 1.00 97.75 271 THR A CA 1
ATOM 2038 C C . THR A 1 271 ? -17.694 2.586 -6.444 1.00 97.75 271 THR A C 1
ATOM 2040 O O . THR A 1 271 ? -18.377 2.086 -5.545 1.00 97.75 271 THR A O 1
ATOM 2043 N N . GLN A 1 272 ? -16.600 3.308 -6.180 1.00 97.62 272 GLN A N 1
ATOM 2044 C CA . GLN A 1 272 ? -16.117 3.553 -4.820 1.00 97.62 272 GLN A CA 1
ATOM 2045 C C . GLN A 1 272 ? -17.082 4.436 -4.017 1.00 97.62 272 GLN A C 1
ATOM 2047 O O . GLN A 1 272 ? -17.303 4.189 -2.829 1.00 97.62 272 GLN A O 1
ATOM 2052 N N . SER A 1 273 ? -17.731 5.425 -4.645 1.00 97.94 273 SER A N 1
ATOM 2053 C CA . SER A 1 273 ? -18.792 6.206 -3.993 1.00 97.94 273 SER A CA 1
ATOM 2054 C C . SER A 1 273 ? -19.964 5.318 -3.559 1.00 97.94 273 SER A C 1
ATOM 2056 O O . SER A 1 273 ? -20.440 5.444 -2.427 1.00 97.94 273 SER A O 1
ATOM 2058 N N . VAL A 1 274 ? -20.384 4.368 -4.403 1.00 98.19 274 VAL A N 1
ATOM 2059 C CA . VAL A 1 274 ? -21.430 3.398 -4.056 1.00 98.19 274 VAL A CA 1
ATOM 2060 C C . VAL A 1 274 ? -20.984 2.491 -2.908 1.00 98.19 274 VAL A C 1
ATOM 2062 O O . VAL A 1 274 ? -21.730 2.362 -1.939 1.00 98.19 274 VAL A O 1
ATOM 2065 N N . ILE A 1 275 ? -19.781 1.903 -2.960 1.00 97.56 275 ILE A N 1
ATOM 2066 C CA . ILE A 1 275 ? -19.237 1.070 -1.867 1.00 97.56 275 ILE A CA 1
ATOM 2067 C C . ILE A 1 275 ? -19.265 1.842 -0.540 1.00 97.56 275 ILE A C 1
ATOM 2069 O O . ILE A 1 275 ? -19.781 1.345 0.465 1.00 97.56 275 ILE A O 1
ATOM 2073 N N . ASN A 1 276 ? -18.804 3.095 -0.552 1.00 96.50 276 ASN A N 1
ATOM 2074 C CA . ASN A 1 276 ? -18.798 3.969 0.618 1.00 96.50 276 ASN A CA 1
ATOM 2075 C C . ASN A 1 276 ? -20.201 4.227 1.184 1.00 96.50 276 ASN A C 1
ATOM 2077 O O . ASN A 1 276 ? -20.394 4.168 2.401 1.00 96.50 276 ASN A O 1
ATOM 2081 N N . GLU A 1 277 ? -21.187 4.477 0.324 1.00 97.25 277 GLU A N 1
ATOM 2082 C CA . GLU A 1 277 ? -22.575 4.686 0.741 1.00 97.25 277 GLU A CA 1
ATOM 2083 C C . GLU A 1 277 ? -23.182 3.408 1.340 1.00 97.25 277 GLU A C 1
ATOM 2085 O O . GLU A 1 277 ? -23.788 3.448 2.414 1.00 97.25 277 GLU A O 1
ATOM 2090 N N . LEU A 1 278 ? -22.973 2.249 0.707 1.00 96.56 278 LEU A N 1
ATOM 2091 C CA . LEU A 1 278 ? -23.462 0.966 1.222 1.00 96.56 278 LEU A CA 1
ATOM 2092 C C . LEU A 1 278 ? -22.878 0.648 2.604 1.00 96.56 278 LEU A C 1
ATOM 2094 O O . LEU A 1 278 ? -23.609 0.246 3.519 1.00 96.56 278 LEU A O 1
ATOM 2098 N N . ARG A 1 279 ? -21.572 0.875 2.762 1.00 94.81 279 ARG A N 1
ATOM 2099 C CA . ARG A 1 279 ? -20.849 0.742 4.026 1.00 94.81 279 ARG A CA 1
ATOM 2100 C C . ARG A 1 279 ? -21.420 1.663 5.095 1.00 94.81 279 ARG A C 1
ATOM 2102 O O . ARG A 1 279 ? -21.762 1.207 6.187 1.00 94.81 279 ARG A O 1
ATOM 2109 N N . SER A 1 280 ? -21.579 2.946 4.774 1.00 94.44 280 SER A N 1
ATOM 2110 C CA . SER A 1 280 ? -22.135 3.953 5.682 1.00 94.44 280 SER A CA 1
ATOM 2111 C C . SER A 1 280 ? -23.533 3.560 6.169 1.00 94.44 280 SER A C 1
ATOM 2113 O O . SER A 1 280 ? -23.799 3.561 7.375 1.00 94.44 280 SER A O 1
ATOM 2115 N N . GLN A 1 281 ? -24.406 3.112 5.260 1.00 93.56 281 GLN A N 1
ATOM 2116 C CA . GLN A 1 281 ? -25.750 2.639 5.598 1.00 93.56 281 GLN A CA 1
ATOM 2117 C C . GLN A 1 281 ? -25.729 1.416 6.524 1.00 93.56 281 GLN A C 1
ATOM 2119 O O . GLN A 1 281 ? -26.500 1.363 7.488 1.00 93.56 281 GLN A O 1
ATOM 2124 N N . LYS A 1 282 ? -24.853 0.435 6.259 1.00 92.62 282 LYS A N 1
ATOM 2125 C CA . LYS A 1 282 ? -24.694 -0.751 7.117 1.00 92.62 282 LYS A CA 1
ATOM 2126 C C . LYS A 1 282 ? -24.215 -0.356 8.513 1.00 92.62 282 LYS A C 1
ATOM 2128 O O . LYS A 1 282 ? -24.877 -0.680 9.500 1.00 92.62 282 LYS A O 1
ATOM 2133 N N . LEU A 1 283 ? -23.121 0.402 8.596 1.00 91.75 283 LEU A N 1
ATOM 2134 C CA . LEU A 1 283 ? -22.544 0.846 9.865 1.00 91.75 283 LEU A CA 1
ATOM 2135 C C . LEU A 1 283 ? -23.530 1.688 10.675 1.00 91.75 283 LEU A C 1
ATOM 2137 O O . LEU A 1 283 ? -23.612 1.526 11.893 1.00 91.75 283 LEU A O 1
ATOM 2141 N N . PHE A 1 284 ? -24.301 2.563 10.028 1.00 91.38 284 PHE A N 1
ATOM 2142 C CA . PHE A 1 284 ? -25.346 3.334 10.695 1.00 91.38 284 PHE A CA 1
ATOM 2143 C C . PHE A 1 284 ? -26.417 2.423 11.308 1.00 91.38 284 PHE A C 1
ATOM 2145 O O . PHE A 1 284 ? -26.730 2.562 12.492 1.00 91.38 284 PHE A O 1
ATOM 2152 N N . GLY A 1 285 ? -26.928 1.453 10.541 1.00 90.50 285 GLY A N 1
ATOM 2153 C CA . GLY A 1 285 ? -27.916 0.491 11.033 1.00 90.50 285 GLY A CA 1
ATOM 2154 C C . GLY A 1 285 ? -27.421 -0.282 12.257 1.00 90.50 285 GLY A C 1
ATOM 2155 O O . GLY A 1 285 ? -28.117 -0.372 13.270 1.00 90.50 285 GLY A O 1
ATOM 2156 N N . GLU A 1 286 ? -26.183 -0.768 12.217 1.00 91.19 286 GLU A N 1
ATOM 2157 C CA . GLU A 1 286 ? -25.596 -1.482 13.349 1.00 91.19 286 GLU A CA 1
ATOM 2158 C C . GLU A 1 286 ? -25.315 -0.576 14.560 1.00 91.19 286 GLU A C 1
ATOM 2160 O O . GLU A 1 286 ? -25.509 -0.992 15.706 1.00 91.19 286 GLU A O 1
ATOM 2165 N N . ARG A 1 287 ? -24.884 0.676 14.339 1.00 90.69 287 ARG A N 1
ATOM 2166 C CA . ARG A 1 287 ? -24.671 1.661 15.416 1.00 90.69 287 ARG A CA 1
ATOM 2167 C C . ARG A 1 287 ? -25.965 1.931 16.178 1.00 90.69 287 ARG A C 1
ATOM 2169 O O . ARG A 1 287 ? -25.927 1.989 17.403 1.00 90.69 287 ARG A O 1
ATOM 2176 N N . VAL A 1 288 ? -27.098 2.043 15.484 1.00 89.94 288 VAL A N 1
ATOM 2177 C CA . VAL A 1 288 ? -28.413 2.237 16.119 1.00 89.94 288 VAL A CA 1
ATOM 2178 C C . VAL A 1 288 ? -28.773 1.050 17.014 1.00 89.94 288 VAL A C 1
ATOM 2180 O O . VAL A 1 288 ? -29.198 1.250 18.151 1.00 89.94 288 VAL A O 1
ATOM 2183 N N . ILE A 1 289 ? -28.544 -0.182 16.549 1.00 91.81 289 ILE A N 1
ATOM 2184 C CA . ILE A 1 289 ? -28.808 -1.394 17.342 1.00 91.81 289 ILE A CA 1
ATOM 2185 C C . ILE A 1 289 ? -27.929 -1.424 18.598 1.00 91.81 289 ILE A C 1
ATOM 2187 O O . ILE A 1 289 ? -28.430 -1.707 19.685 1.00 91.81 289 ILE A O 1
ATOM 2191 N N . ARG A 1 290 ? -26.640 -1.078 18.476 1.00 91.50 290 ARG A N 1
ATOM 2192 C CA . ARG A 1 290 ? -25.706 -1.006 19.615 1.00 91.50 290 ARG A CA 1
ATOM 2193 C C . ARG A 1 290 ? -26.023 0.143 20.581 1.00 91.50 290 ARG A C 1
ATOM 2195 O O . ARG A 1 290 ? -25.796 0.002 21.778 1.00 91.50 290 ARG A O 1
ATOM 2202 N N . ALA A 1 291 ? -26.595 1.249 20.105 1.00 91.69 291 ALA A N 1
ATOM 2203 C CA . ALA A 1 291 ? -26.921 2.403 20.944 1.00 91.69 291 ALA A CA 1
ATOM 2204 C C . ALA A 1 291 ? -27.993 2.099 22.006 1.00 91.69 291 ALA A C 1
ATOM 2206 O O . ALA A 1 291 ? -27.977 2.702 23.079 1.00 91.69 291 ALA A O 1
ATOM 2207 N N . ILE A 1 292 ? -28.899 1.149 21.747 1.00 91.69 292 ILE A N 1
ATOM 2208 C CA . ILE A 1 292 ? -29.968 0.766 22.682 1.00 91.69 292 ILE A CA 1
ATOM 2209 C C . ILE A 1 292 ? -29.407 0.171 23.989 1.00 91.69 292 ILE A C 1
ATOM 2211 O O . ILE A 1 292 ? -29.659 0.754 25.049 1.00 91.69 292 ILE A O 1
ATOM 2215 N N . PRO A 1 293 ? -28.642 -0.944 23.980 1.00 93.81 293 PRO A N 1
ATOM 2216 C CA . PRO A 1 293 ? -28.072 -1.495 25.207 1.00 93.81 293 PRO A CA 1
ATOM 2217 C C . PRO A 1 293 ? -27.104 -0.516 25.880 1.00 93.81 293 PRO A C 1
ATOM 2219 O O . PRO A 1 293 ? -27.130 -0.403 27.105 1.00 93.81 293 PRO A O 1
ATOM 2222 N N . THR A 1 294 ? -26.319 0.256 25.118 1.00 92.19 294 THR A N 1
ATOM 2223 C CA . THR A 1 294 ? -25.453 1.306 25.681 1.00 92.19 294 THR A CA 1
ATOM 2224 C C . THR A 1 294 ? -26.262 2.365 26.432 1.00 92.19 294 THR A C 1
ATOM 2226 O O . THR A 1 294 ? -25.910 2.723 27.556 1.00 92.19 294 THR A O 1
ATOM 2229 N N . GLY A 1 295 ? -27.380 2.827 25.866 1.00 94.06 295 GLY A N 1
ATOM 2230 C CA . GLY A 1 295 ? -28.280 3.778 26.517 1.00 94.06 295 GLY A CA 1
ATOM 2231 C C . GLY A 1 295 ? -28.903 3.221 27.800 1.00 94.06 295 GLY A C 1
ATOM 2232 O O . GLY A 1 295 ? -28.968 3.927 28.807 1.00 94.06 295 GLY A O 1
ATOM 2233 N N . ILE A 1 296 ? -29.295 1.942 27.802 1.00 94.94 296 ILE A N 1
ATOM 2234 C CA . ILE A 1 296 ? -29.812 1.256 28.997 1.00 94.94 296 ILE A CA 1
ATOM 2235 C C . ILE A 1 296 ? -28.737 1.184 30.087 1.00 94.94 296 ILE A C 1
ATOM 2237 O O . ILE A 1 296 ? -28.999 1.564 31.228 1.00 94.94 296 ILE A O 1
ATOM 2241 N N . LEU A 1 297 ? -27.523 0.740 29.748 1.00 94.44 297 LEU A N 1
ATOM 2242 C CA . LEU A 1 297 ? -26.407 0.656 30.696 1.00 94.44 297 LEU A CA 1
ATOM 2243 C C . LEU A 1 297 ? -26.064 2.029 31.285 1.00 94.44 297 LEU A C 1
ATOM 2245 O O . LEU A 1 297 ? -25.886 2.150 32.498 1.00 94.44 297 LEU A O 1
ATOM 2249 N N . LEU A 1 298 ? -26.053 3.076 30.456 1.00 93.44 298 LEU A N 1
ATOM 2250 C CA . LEU A 1 298 ? -25.829 4.448 30.906 1.00 93.44 298 LEU A CA 1
ATOM 2251 C C . LEU A 1 298 ? -26.938 4.922 31.857 1.00 93.44 298 LEU A C 1
ATOM 2253 O O . LEU A 1 298 ? -26.649 5.497 32.907 1.00 93.44 298 LEU A O 1
ATOM 2257 N N . ALA A 1 299 ? -28.205 4.638 31.543 1.00 94.19 299 ALA A N 1
ATOM 2258 C CA . ALA A 1 299 ? -29.331 4.979 32.410 1.00 94.19 299 ALA A CA 1
ATOM 2259 C C . ALA A 1 299 ? -29.263 4.247 33.764 1.00 94.19 299 ALA A C 1
ATOM 2261 O O . ALA A 1 299 ? -29.532 4.851 34.809 1.00 94.19 299 ALA A O 1
ATOM 2262 N N . VAL A 1 300 ? -28.855 2.972 33.772 1.00 93.50 300 VAL A N 1
ATOM 2263 C CA . VAL A 1 300 ? -28.618 2.193 34.999 1.00 93.50 300 VAL A CA 1
ATOM 2264 C C . VAL A 1 300 ? -27.486 2.809 35.818 1.00 93.50 300 VAL A C 1
ATOM 2266 O O . VAL A 1 300 ? -27.675 3.059 37.010 1.00 93.50 300 VAL A O 1
ATOM 2269 N N . ALA A 1 301 ? -26.347 3.117 35.192 1.00 87.19 301 ALA A N 1
ATOM 2270 C CA . ALA A 1 301 ? -25.206 3.743 35.856 1.00 87.19 301 ALA A CA 1
ATOM 2271 C C . ALA A 1 301 ? -25.592 5.086 36.499 1.00 87.19 301 ALA A C 1
ATOM 2273 O O . ALA A 1 301 ? -25.348 5.297 37.690 1.00 87.19 301 ALA A O 1
ATOM 2274 N N . ILE A 1 302 ? -26.285 5.960 35.759 1.00 88.00 302 ILE A N 1
ATOM 2275 C CA . ILE A 1 302 ? -26.795 7.236 36.278 1.00 88.00 302 ILE A CA 1
ATOM 2276 C C . ILE A 1 302 ? -27.748 6.993 37.454 1.00 88.00 302 ILE A C 1
ATOM 2278 O O . ILE A 1 302 ? -27.593 7.604 38.509 1.00 88.00 302 ILE A O 1
ATOM 2282 N N . THR A 1 303 ? -28.704 6.071 37.324 1.00 89.94 303 THR A N 1
ATOM 2283 C CA . THR A 1 303 ? -29.677 5.771 38.387 1.00 89.94 303 THR A CA 1
ATOM 2284 C C . THR A 1 303 ? -28.998 5.269 39.663 1.00 89.94 303 THR A C 1
ATOM 2286 O O . THR A 1 303 ? -29.356 5.701 40.762 1.00 89.94 303 THR A O 1
ATOM 2289 N N . LEU A 1 304 ? -27.999 4.390 39.543 1.00 86.25 304 LEU A N 1
ATOM 2290 C CA . LEU A 1 304 ? -27.215 3.905 40.680 1.00 86.25 304 LEU A CA 1
ATOM 2291 C C . LEU A 1 304 ? -26.431 5.042 41.343 1.00 86.25 304 LEU A C 1
ATOM 2293 O O . LEU A 1 304 ? -26.470 5.168 42.570 1.00 86.25 304 LEU A O 1
ATOM 2297 N N . LEU A 1 305 ? -25.801 5.914 40.550 1.00 84.62 305 LEU A N 1
ATOM 2298 C CA . LEU A 1 305 ? -25.113 7.099 41.059 1.00 84.62 305 LEU A CA 1
ATOM 2299 C C . LEU A 1 305 ? -26.068 8.013 41.833 1.00 84.62 305 LEU A C 1
ATOM 2301 O O . LEU A 1 305 ? -25.739 8.408 42.951 1.00 84.62 305 LEU A O 1
ATOM 2305 N N . LEU A 1 306 ? -27.260 8.292 41.285 1.00 84.25 306 LEU A N 1
ATOM 2306 C CA . LEU A 1 306 ? -28.308 9.090 41.931 1.00 84.25 306 LEU A CA 1
ATOM 2307 C C . LEU A 1 306 ? -28.763 8.473 43.260 1.00 84.25 306 LEU A C 1
ATOM 2309 O O . LEU A 1 306 ? -28.846 9.182 44.266 1.00 84.25 306 LEU A O 1
ATOM 2313 N N . ARG A 1 307 ? -29.029 7.160 43.281 1.00 84.75 307 ARG A N 1
ATOM 2314 C CA . ARG A 1 307 ? -29.475 6.434 44.482 1.00 84.75 307 ARG A CA 1
ATOM 2315 C C . ARG A 1 307 ? -28.414 6.417 45.578 1.00 84.75 307 ARG A C 1
ATOM 2317 O O . ARG A 1 307 ? -28.754 6.551 46.750 1.00 84.75 307 ARG A O 1
ATOM 2324 N N . GLN A 1 308 ? -27.140 6.295 45.214 1.00 83.31 308 GLN A N 1
ATOM 2325 C CA . GLN A 1 3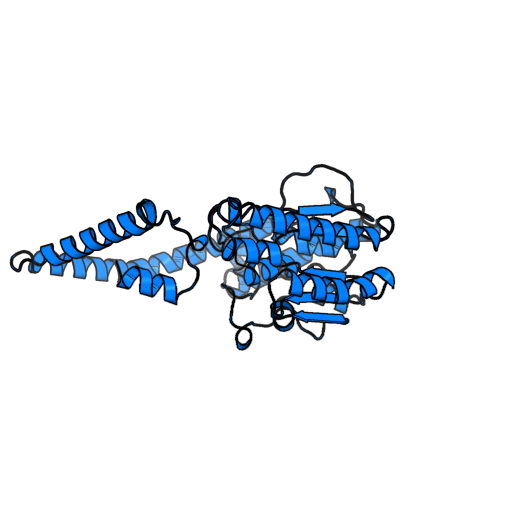08 ? -26.043 6.235 46.179 1.00 83.31 308 GLN A CA 1
ATOM 2326 C C . GLN A 1 308 ? -25.440 7.599 46.550 1.00 83.31 308 GLN A C 1
ATOM 2328 O O . GLN A 1 308 ? -24.467 7.639 47.302 1.00 83.31 308 GLN A O 1
ATOM 2333 N N . ARG A 1 309 ? -26.020 8.727 46.106 1.00 75.56 309 ARG A N 1
ATOM 2334 C CA . ARG A 1 309 ? -25.492 10.083 46.380 1.00 75.56 309 ARG A CA 1
ATOM 2335 C C . ARG A 1 309 ? -25.174 10.349 47.856 1.00 75.56 309 ARG A C 1
ATOM 2337 O O . ARG A 1 309 ? -24.223 11.066 48.151 1.00 75.56 309 ARG A O 1
ATOM 2344 N N . LYS A 1 310 ? -25.941 9.767 48.786 1.00 76.19 310 LYS A N 1
ATOM 2345 C CA . LYS A 1 310 ? -25.734 9.917 50.240 1.00 76.19 310 LYS A CA 1
ATOM 2346 C C . LYS A 1 310 ? -24.586 9.061 50.806 1.00 76.19 310 LYS A C 1
ATOM 2348 O O . LYS A 1 310 ? -24.103 9.363 51.890 1.00 76.19 310 LYS A O 1
ATOM 2353 N N . ASN A 1 311 ? -24.102 8.064 50.063 1.00 78.38 311 ASN A N 1
ATOM 2354 C CA . ASN A 1 311 ? -23.030 7.140 50.461 1.00 78.38 311 ASN A CA 1
ATOM 2355 C C . ASN A 1 311 ? -21.661 7.536 49.885 1.00 78.38 311 ASN A C 1
ATOM 2357 O O . ASN A 1 311 ? -20.813 6.680 49.649 1.00 78.38 311 ASN A O 1
ATOM 2361 N N . LYS A 1 312 ? -21.445 8.829 49.610 1.00 75.75 312 LYS A N 1
ATOM 2362 C CA . LYS A 1 312 ? -20.232 9.338 48.951 1.00 75.75 312 LYS A CA 1
ATOM 2363 C C . LYS A 1 312 ? -19.953 8.694 47.581 1.00 75.75 312 LYS A C 1
ATOM 2365 O O . LYS A 1 312 ? -18.832 8.775 47.114 1.00 75.75 312 LYS A O 1
ATOM 2370 N N . SER A 1 313 ? -20.941 8.128 46.874 1.00 71.62 313 SER A N 1
ATOM 2371 C CA . SER A 1 313 ? -20.720 7.543 45.532 1.00 71.62 313 SER A CA 1
ATOM 2372 C C . SER A 1 313 ? -20.096 8.525 44.532 1.00 71.62 313 SER A C 1
ATOM 2374 O O . SER A 1 313 ? -19.366 8.132 43.627 1.00 71.62 313 SER A O 1
ATOM 2376 N N . PHE A 1 314 ? -20.331 9.821 44.740 1.00 76.56 314 PHE A N 1
ATOM 2377 C CA . PHE A 1 314 ? -19.725 10.901 43.972 1.00 76.56 314 PHE A CA 1
ATOM 2378 C C . PHE A 1 314 ? -18.191 10.955 44.092 1.00 76.56 314 PHE A C 1
ATOM 2380 O O . PHE A 1 314 ? -17.540 11.432 43.170 1.00 76.56 314 PHE A O 1
ATOM 2387 N N . SER A 1 315 ? -17.589 10.428 45.168 1.00 80.12 315 SER A N 1
ATOM 2388 C CA . SER A 1 315 ? -16.128 10.354 45.296 1.00 80.12 315 SER A CA 1
ATOM 2389 C C . SER A 1 315 ? -15.501 9.370 44.310 1.00 80.12 315 SER A C 1
ATOM 2391 O O . SER A 1 315 ? -14.374 9.594 43.892 1.00 80.12 315 SER A O 1
ATOM 2393 N N . TRP A 1 316 ? -16.218 8.319 43.898 1.00 80.69 316 TRP A N 1
ATOM 2394 C CA . TRP A 1 316 ? -15.747 7.396 42.857 1.00 80.69 316 TRP A CA 1
ATOM 2395 C C . TRP A 1 316 ? -15.748 8.058 41.481 1.00 80.69 316 TRP A C 1
ATOM 2397 O O . TRP A 1 316 ? -14.790 7.917 40.731 1.00 80.69 316 TRP A O 1
ATOM 2407 N N . VAL A 1 317 ? -16.788 8.843 41.178 1.00 82.25 317 VAL A N 1
ATOM 2408 C CA . VAL A 1 317 ? -16.845 9.653 39.950 1.00 82.25 317 VAL A CA 1
ATOM 2409 C C . VAL A 1 317 ? -15.731 10.694 39.954 1.00 82.25 317 VAL A C 1
ATOM 2411 O O . VAL A 1 317 ? -15.024 10.835 38.964 1.00 82.25 317 VAL A O 1
ATOM 2414 N N . LEU A 1 318 ? -15.537 11.385 41.079 1.00 85.62 318 LEU A N 1
ATOM 2415 C CA . LEU A 1 318 ? -14.448 12.344 41.233 1.00 85.62 318 LEU A CA 1
ATOM 2416 C C . LEU A 1 318 ? -13.077 11.670 41.097 1.00 85.62 318 LEU A C 1
ATOM 2418 O O . LEU A 1 318 ? -12.198 12.244 40.471 1.00 85.62 318 LEU A O 1
ATOM 2422 N N . GLY A 1 319 ? -12.912 10.453 41.623 1.00 87.75 319 GLY A N 1
ATOM 2423 C CA . GLY A 1 319 ? -11.706 9.643 41.449 1.00 87.75 319 GLY A CA 1
ATOM 2424 C C . GLY A 1 319 ? -11.445 9.289 39.986 1.00 87.75 319 GLY A C 1
ATOM 2425 O O . GLY A 1 319 ? -10.328 9.461 39.520 1.00 87.75 319 GLY A O 1
ATOM 2426 N N . GLY A 1 320 ? -12.476 8.888 39.236 1.00 87.75 320 GLY A N 1
ATOM 2427 C CA . GLY A 1 320 ? -12.365 8.647 37.794 1.00 87.75 320 GLY A CA 1
ATOM 2428 C C . GLY A 1 320 ? -12.018 9.913 37.004 1.00 87.75 320 GLY A C 1
ATOM 2429 O O . GLY A 1 320 ? -11.136 9.882 36.155 1.00 87.75 320 GLY A O 1
ATOM 2430 N N . ILE A 1 321 ? -12.655 11.046 37.317 1.00 89.69 321 ILE A N 1
ATOM 2431 C CA . ILE A 1 321 ? -12.333 12.346 36.702 1.00 89.69 321 ILE A CA 1
ATOM 2432 C C . ILE A 1 321 ? -10.895 12.756 37.027 1.00 89.69 321 ILE A C 1
ATOM 2434 O O . ILE A 1 321 ? -10.180 13.213 36.141 1.00 89.69 321 ILE A O 1
ATOM 2438 N N . LEU A 1 322 ? -10.467 12.585 38.280 1.00 93.19 322 LEU A N 1
ATOM 2439 C CA . LEU A 1 322 ? -9.106 12.884 38.709 1.00 93.19 322 LEU A CA 1
ATOM 2440 C C . LEU A 1 322 ? -8.095 11.986 37.995 1.00 93.19 322 LEU A C 1
ATOM 2442 O O . LEU A 1 322 ? -7.104 12.502 37.500 1.00 93.19 322 LEU A O 1
ATOM 2446 N N . PHE A 1 323 ? -8.363 10.684 37.889 1.00 93.25 323 PHE A N 1
ATOM 2447 C CA . PHE A 1 323 ? -7.530 9.754 37.128 1.00 93.25 323 PHE A CA 1
ATOM 2448 C C . PHE A 1 323 ? -7.399 10.196 35.669 1.00 93.25 323 PHE A C 1
ATOM 2450 O O . PHE A 1 323 ? -6.289 10.344 35.178 1.00 93.25 323 PHE A O 1
ATOM 2457 N N . VAL A 1 324 ? -8.512 10.501 34.992 1.00 91.44 324 VAL A N 1
ATOM 2458 C CA . VAL A 1 324 ? -8.481 11.009 33.611 1.00 91.44 324 VAL A CA 1
ATOM 2459 C C . VAL A 1 324 ? -7.687 12.317 33.534 1.00 91.44 324 VAL A C 1
ATOM 2461 O O . VAL A 1 324 ? -6.885 12.490 32.623 1.00 91.44 324 VAL A O 1
ATOM 2464 N N . ALA A 1 325 ? -7.854 13.237 34.484 1.00 92.50 325 ALA A N 1
ATOM 2465 C CA . ALA A 1 325 ? -7.085 14.479 34.509 1.00 92.50 325 ALA A CA 1
ATOM 2466 C C . ALA A 1 325 ? -5.577 14.229 34.694 1.00 92.50 325 ALA A C 1
ATOM 2468 O O . ALA A 1 325 ? -4.781 14.830 33.978 1.00 92.50 325 ALA A O 1
ATOM 2469 N N . LEU A 1 326 ? -5.186 13.331 35.604 1.00 93.75 326 LEU A N 1
ATOM 2470 C CA . LEU A 1 326 ? -3.790 12.948 35.841 1.00 93.75 326 LEU A CA 1
ATOM 2471 C C . LEU A 1 326 ? -3.188 12.217 34.640 1.00 93.75 326 LEU A C 1
ATOM 2473 O O . LEU A 1 326 ? -2.068 12.532 34.249 1.00 93.75 326 LEU A O 1
ATOM 2477 N N . PHE A 1 327 ? -3.954 11.325 34.009 1.00 93.31 327 PHE A N 1
ATOM 2478 C CA . PHE A 1 327 ? -3.579 10.665 32.764 1.00 93.31 327 PHE A CA 1
ATOM 2479 C C . PHE A 1 327 ? -3.257 11.682 31.686 1.00 93.31 327 PHE A C 1
ATOM 2481 O O . PHE A 1 327 ? -2.159 11.670 31.151 1.00 93.31 327 PHE A O 1
ATOM 2488 N N . ASN A 1 328 ? -4.175 12.605 31.402 1.00 91.12 328 ASN A N 1
ATOM 2489 C CA . ASN A 1 328 ? -3.958 13.595 30.353 1.00 91.12 328 ASN A CA 1
ATOM 2490 C C . ASN A 1 328 ? -2.847 14.593 30.725 1.00 91.12 328 ASN A C 1
ATOM 2492 O O . ASN A 1 328 ? -2.094 15.009 29.851 1.00 91.12 328 ASN A O 1
ATOM 2496 N N . LEU A 1 329 ? -2.696 14.942 32.011 1.00 92.62 329 LEU A N 1
ATOM 2497 C CA . LEU A 1 329 ? -1.578 15.760 32.488 1.00 92.62 329 LEU A CA 1
ATOM 2498 C C . LEU A 1 329 ? -0.236 15.082 32.189 1.00 92.62 329 LEU A C 1
ATOM 2500 O O . LEU A 1 329 ? 0.659 15.704 31.623 1.00 92.62 329 LEU A O 1
ATOM 2504 N N . ARG A 1 330 ? -0.106 13.805 32.553 1.00 92.56 330 ARG A N 1
ATOM 2505 C CA . ARG A 1 330 ? 1.107 13.025 32.318 1.00 92.56 330 ARG A CA 1
ATOM 2506 C C . ARG A 1 330 ? 1.340 12.803 30.822 1.00 92.56 330 ARG A C 1
ATOM 2508 O O . ARG A 1 330 ? 2.380 13.200 30.317 1.00 92.56 330 ARG A O 1
ATOM 2515 N N . TYR A 1 331 ? 0.349 12.261 30.122 1.00 90.38 331 TYR A N 1
ATOM 2516 C CA . TYR A 1 331 ? 0.436 11.839 28.725 1.00 90.38 331 TYR A CA 1
ATOM 2517 C C . TYR A 1 331 ? 0.764 12.997 27.785 1.00 90.38 331 TYR A C 1
ATOM 2519 O O . TYR A 1 331 ? 1.740 12.929 27.043 1.00 90.38 331 TYR A O 1
ATOM 2527 N N . LEU A 1 332 ? -0.000 14.090 27.858 1.00 89.19 332 LEU A N 1
ATOM 2528 C CA . LEU A 1 332 ? 0.168 15.212 26.939 1.00 89.19 332 LEU A CA 1
ATOM 2529 C C . LEU A 1 332 ? 1.257 16.192 27.391 1.00 89.19 332 LEU A C 1
ATOM 2531 O O . LEU A 1 332 ? 2.003 16.695 26.559 1.00 89.19 332 LEU A O 1
ATOM 2535 N N . PHE A 1 333 ? 1.346 16.515 28.686 1.00 88.19 333 PHE A N 1
ATOM 2536 C CA . PHE A 1 333 ? 2.199 17.627 29.131 1.00 88.19 333 PHE A CA 1
ATOM 2537 C C . PHE A 1 333 ? 3.550 17.187 29.692 1.00 88.19 333 PHE A C 1
ATOM 2539 O O . PHE A 1 333 ? 4.540 17.884 29.462 1.00 88.19 333 PHE A O 1
ATOM 2546 N N . LEU A 1 334 ? 3.607 16.075 30.434 1.00 89.25 334 LEU A N 1
ATOM 2547 C CA . LEU A 1 334 ? 4.872 15.580 30.990 1.00 89.25 334 LEU A CA 1
ATOM 2548 C C . LEU A 1 334 ? 5.641 14.764 29.951 1.00 89.25 334 LEU A C 1
ATOM 2550 O O . LEU A 1 334 ? 6.802 15.063 29.680 1.00 89.25 334 LEU A O 1
ATOM 2554 N N . ASP A 1 335 ? 4.961 13.800 29.336 1.00 87.94 335 ASP A N 1
ATOM 2555 C CA . ASP A 1 335 ? 5.561 12.824 28.425 1.00 87.94 335 ASP A CA 1
ATOM 2556 C C . ASP A 1 335 ? 5.436 13.244 26.950 1.00 87.94 335 ASP A C 1
ATOM 2558 O O . ASP A 1 335 ? 6.036 12.614 26.085 1.00 87.94 335 ASP A O 1
ATOM 2562 N N . ARG A 1 336 ? 4.693 14.328 26.663 1.00 87.31 336 ARG A N 1
ATOM 2563 C CA . ARG A 1 336 ? 4.551 14.951 25.330 1.00 87.31 336 ARG A CA 1
ATOM 2564 C C . ARG A 1 336 ? 4.095 13.994 24.224 1.00 87.31 336 ARG A C 1
ATOM 2566 O O . ARG A 1 336 ? 4.479 14.153 23.069 1.00 87.31 336 ARG A O 1
ATOM 2573 N N . LYS A 1 337 ? 3.259 13.015 24.569 1.00 86.31 337 LYS A N 1
ATOM 2574 C CA . LYS A 1 337 ? 2.683 12.067 23.613 1.00 86.31 337 LYS A CA 1
ATOM 2575 C C . LYS A 1 337 ? 1.515 12.681 22.840 1.00 86.31 337 LYS A C 1
ATOM 2577 O O . LYS A 1 337 ? 0.837 13.588 23.328 1.00 86.31 337 LYS A O 1
ATOM 2582 N N . VAL A 1 338 ? 1.231 12.127 21.663 1.00 87.00 338 VAL A N 1
ATOM 2583 C CA . VAL A 1 338 ? 0.049 12.466 20.857 1.00 87.00 338 VAL A CA 1
ATOM 2584 C C . VAL A 1 338 ? -1.078 11.455 21.093 1.00 87.00 338 VAL A C 1
ATOM 2586 O O . VAL A 1 338 ? -0.840 10.279 21.384 1.00 87.00 338 VAL A O 1
ATOM 2589 N N . TYR A 1 339 ? -2.337 11.901 21.004 1.00 87.44 339 TYR A N 1
ATOM 2590 C CA . TYR A 1 339 ? -3.514 11.021 21.110 1.00 87.44 339 TYR A CA 1
ATOM 2591 C C . TYR A 1 339 ? -3.739 10.268 19.801 1.00 87.44 339 TYR A C 1
ATOM 2593 O O . TYR A 1 339 ? -4.704 10.506 19.075 1.00 87.44 339 TYR A O 1
ATOM 2601 N N . SER A 1 340 ? -2.806 9.375 19.510 1.00 88.25 340 SER A N 1
ATOM 2602 C CA . SER A 1 340 ? -2.726 8.626 18.271 1.00 88.25 340 SER A CA 1
ATOM 2603 C C . SER A 1 340 ? -2.104 7.258 18.529 1.00 88.25 340 SER A C 1
ATOM 2605 O O . SER A 1 340 ? -1.346 7.092 19.491 1.00 88.25 340 SER A O 1
ATOM 2607 N N . LEU A 1 341 ? -2.404 6.287 17.661 1.00 85.50 341 LEU A N 1
ATOM 2608 C CA . LEU A 1 341 ? -1.738 4.980 17.686 1.00 85.50 341 LEU A CA 1
ATOM 2609 C C . LEU A 1 341 ? -0.222 5.123 17.495 1.00 85.50 341 LEU A C 1
ATOM 2611 O O . LEU A 1 341 ? 0.518 4.348 18.079 1.00 85.50 341 LEU A O 1
ATOM 2615 N N . SER A 1 342 ? 0.234 6.197 16.845 1.00 89.56 342 SER A N 1
ATOM 2616 C CA . SER A 1 342 ? 1.651 6.533 16.652 1.00 89.56 342 SER A CA 1
ATOM 2617 C C . SER A 1 342 ? 2.451 6.727 17.942 1.00 89.56 342 SER A C 1
ATOM 2619 O O . SER A 1 342 ? 3.671 6.666 17.936 1.00 89.56 342 SER A O 1
ATOM 2621 N N . SER A 1 343 ? 1.782 6.955 19.075 1.00 86.75 343 SER A N 1
ATOM 2622 C CA . SER A 1 343 ? 2.415 7.062 20.398 1.00 86.75 343 SER A CA 1
ATOM 2623 C C . SER A 1 343 ? 2.380 5.763 21.217 1.00 86.75 343 SER A C 1
ATOM 2625 O O . SER A 1 343 ? 2.892 5.732 22.350 1.00 86.75 343 SER A O 1
ATOM 2627 N N . ILE A 1 344 ? 1.743 4.718 20.682 1.00 80.75 344 ILE A N 1
ATOM 2628 C CA . ILE A 1 344 ? 1.539 3.419 21.322 1.00 80.75 344 ILE A CA 1
ATOM 2629 C C . ILE A 1 344 ? 2.474 2.407 20.661 1.00 80.75 344 ILE A C 1
ATOM 2631 O O . ILE A 1 344 ? 2.221 1.947 19.559 1.00 80.75 344 ILE A O 1
ATOM 2635 N N . ILE A 1 345 ? 3.533 2.045 21.383 1.00 71.81 345 ILE A N 1
ATOM 2636 C CA . ILE A 1 345 ? 4.558 1.096 20.923 1.00 71.81 345 ILE A CA 1
ATOM 2637 C C . ILE A 1 345 ? 4.011 -0.338 20.943 1.00 71.81 345 ILE A C 1
ATOM 2639 O O . ILE A 1 345 ? 4.247 -1.125 20.037 1.00 71.81 345 ILE A O 1
ATOM 2643 N N . SER A 1 346 ? 3.246 -0.682 21.982 1.00 71.31 346 SER A N 1
ATOM 2644 C CA . SER A 1 346 ? 2.616 -1.993 22.118 1.00 71.31 346 SER A CA 1
ATOM 2645 C C . SER A 1 346 ? 1.361 -1.929 22.990 1.00 71.31 346 SER A C 1
ATOM 2647 O O . SER A 1 346 ? 1.158 -0.997 23.781 1.00 71.31 346 SER A O 1
ATOM 2649 N N . GLN A 1 347 ? 0.523 -2.966 22.906 1.00 73.38 347 GLN A N 1
ATOM 2650 C CA . GLN A 1 347 ? -0.615 -3.136 23.813 1.00 73.38 347 GLN A CA 1
ATOM 2651 C C . GLN A 1 347 ? -0.165 -3.160 25.284 1.00 73.38 347 GLN A C 1
ATOM 2653 O O . GLN A 1 347 ? -0.805 -2.545 26.143 1.00 73.38 347 GLN A O 1
ATOM 2658 N N . THR A 1 348 ? 0.932 -3.862 25.578 1.00 79.38 348 THR A N 1
ATOM 2659 C CA . THR A 1 348 ? 1.483 -3.990 26.933 1.00 79.38 348 THR A CA 1
ATOM 2660 C C . THR A 1 348 ? 1.901 -2.633 27.485 1.00 79.38 348 THR A C 1
ATOM 2662 O O . THR A 1 348 ? 1.551 -2.309 28.622 1.00 79.38 348 THR A O 1
ATOM 2665 N N . ASP A 1 349 ? 2.563 -1.804 26.678 1.00 80.50 349 ASP A N 1
ATOM 2666 C CA . ASP A 1 349 ? 2.996 -0.473 27.106 1.00 80.50 349 ASP A CA 1
ATOM 2667 C C . ASP A 1 349 ? 1.818 0.428 27.448 1.00 80.50 349 ASP A C 1
ATOM 2669 O O . ASP A 1 349 ? 1.838 1.098 28.481 1.00 80.50 349 ASP A O 1
ATOM 2673 N N . LEU A 1 350 ? 0.752 0.408 26.641 1.00 83.19 350 LEU A N 1
ATOM 2674 C CA . LEU A 1 350 ? -0.452 1.182 26.941 1.00 83.19 350 LEU A CA 1
ATOM 2675 C C . LEU A 1 350 ? -1.104 0.721 28.253 1.00 83.19 350 LEU A C 1
ATOM 2677 O O . LEU A 1 350 ? -1.492 1.555 29.075 1.00 83.19 350 LEU A O 1
ATOM 2681 N N . ILE A 1 351 ? -1.195 -0.593 28.482 1.00 85.06 351 ILE A N 1
ATOM 2682 C CA . ILE A 1 351 ? -1.751 -1.156 29.721 1.00 85.06 351 ILE A CA 1
ATOM 2683 C C . ILE A 1 351 ? -0.924 -0.715 30.934 1.00 85.06 351 ILE A C 1
ATOM 2685 O O . ILE A 1 351 ? -1.487 -0.239 31.923 1.00 85.06 351 ILE A O 1
ATOM 2689 N N . VAL A 1 352 ? 0.403 -0.838 30.865 1.00 86.88 352 VAL A N 1
ATOM 2690 C CA . VAL A 1 352 ? 1.313 -0.428 31.945 1.00 86.88 352 VAL A CA 1
ATOM 2691 C C . VAL A 1 352 ? 1.238 1.082 32.177 1.00 86.88 352 VAL A C 1
ATOM 2693 O O . VAL A 1 352 ? 1.221 1.538 33.324 1.00 86.88 352 VAL A O 1
ATOM 2696 N N . TYR A 1 353 ? 1.133 1.873 31.111 1.00 88.44 353 TYR A N 1
ATOM 2697 C CA . TYR A 1 353 ? 1.012 3.323 31.204 1.00 88.44 353 TYR A CA 1
ATOM 2698 C C . TYR A 1 353 ? -0.265 3.737 31.947 1.00 88.44 353 TYR A C 1
ATOM 2700 O O . TYR A 1 353 ? -0.214 4.556 32.867 1.00 88.44 353 TYR A O 1
ATOM 2708 N N . ILE A 1 354 ? -1.401 3.124 31.600 1.00 88.75 354 ILE A N 1
ATOM 2709 C CA . ILE A 1 354 ? -2.685 3.335 32.281 1.00 88.75 354 ILE A CA 1
ATOM 2710 C C . ILE A 1 354 ? -2.596 2.896 33.748 1.00 88.75 354 ILE A C 1
ATOM 2712 O O . ILE A 1 354 ? -3.063 3.618 34.620 1.00 88.75 354 ILE A O 1
ATOM 2716 N N . ALA A 1 355 ? -1.987 1.741 34.034 1.00 88.62 355 ALA A N 1
ATOM 2717 C CA . ALA A 1 355 ? -1.912 1.187 35.388 1.00 88.62 355 ALA A CA 1
ATOM 2718 C C . ALA A 1 355 ? -0.985 1.966 36.342 1.00 88.62 355 ALA A C 1
ATOM 2720 O O . ALA A 1 355 ? -1.157 1.889 37.558 1.00 88.62 355 ALA A O 1
ATOM 2721 N N . THR A 1 356 ? 0.012 2.677 35.807 1.00 88.44 356 THR A N 1
ATOM 2722 C CA . THR A 1 356 ? 0.993 3.461 36.586 1.00 88.44 356 THR A CA 1
ATOM 2723 C C . THR A 1 356 ? 0.655 4.947 36.691 1.00 88.44 356 THR A C 1
ATOM 2725 O O . THR A 1 356 ? 1.384 5.691 37.347 1.00 88.44 356 THR A O 1
ATOM 2728 N N . THR A 1 357 ? -0.412 5.381 36.022 1.00 85.31 357 THR A N 1
ATOM 2729 C CA . THR A 1 357 ? -0.994 6.720 36.148 1.00 85.31 357 THR A CA 1
ATOM 2730 C C . THR A 1 357 ? -1.935 6.765 37.346 1.00 85.31 357 THR A C 1
ATOM 2732 O O . THR A 1 357 ? -1.925 7.794 38.060 1.00 85.31 357 THR A O 1
#